Protein AF-A0A7S1EQS0-F1 (afdb_monomer_lite)

Foldseek 3Di:
DDDDDDDDDDDDDDDDDDDDDDDDDDDDPDDDDPDPPFDWDDDPNDIDGPVVVVVVVVLLVLLVVQCVVDPHSLPFFDDPPLADDDDWPDDDGSLLVRLLSSLCNVPNQLPVVSSLPDPSSVCVQQEDDDDVRPRHDPGRHYSVSSNVSNVRVSVSSVVCVVDDDDDDDDDDDDDDDDDDDDDDDDDDDDDFDALVNLCVQLVPLLVQLLVLQVPPDPDDPVVSVVSNLVSLQVSLVVCVVRGPDPPDRQQNNLQVSCVSSVHPDGSVVSNVSNVVSD

pLDDT: mean 77.39, std 22.92, range [25.61, 98.5]

Secondary structure (DSSP, 8-state):
---------------------------------------EEEETTEEEEHHHHHHHHHHHHHHHHHHHTSSSGGG--PPTTTSPPP--SS---HHHHHHHHHHHHHH-TT-HHHHHH-TTTT-TTT-B--TT--SSPTTPPBHHHHHHHHHHHHHHHHHHHHSS--------------------------PPP-HHHHHHHSHHHHHHHHHHHTT-----HHHHHHHHHHHHHHHHHHHHHH--STTHHHHHHHHHHHHHHT-SS-HHHHHHHHHTT-

InterPro domains:
  IPR056302 ATP-dependent helicase CHD1-2/hrp3, HTH domain [PF23588] (75-156)

Sequence (278 aa):
EAVEKNAGDASSGEHEAAEEAEQGGEEKKVAASPKRSQVVFEFAGEKLNAEDFVRRSEELKALAAKVSEFPNEKNFRLPQGLFRSAQYSIRWTTTLDSMLLLGVYRHGMGNFEKIKEDPDLGLQQKIYLGPQDETAVAGAPDTLKMNRRVQSLLKELVKLESEPPKKTSKASKKKAPAGKQQTLKRSLKEEPFTFKDLVSIEKRSLVELKKLSSGTLDVERQVLIQRTKDCLRSLGMAIKNNVKDKNQAHTKIWNQIAKTCKTHRSGEQLQKLFRKLE

Organism: NCBI:txid708627

Radius of gyration: 32.23 Å; chains: 1; bounding box: 43×104×96 Å

Structure (mmCIF, N/CA/C/O backbone):
data_AF-A0A7S1EQS0-F1
#
_entry.id   AF-A0A7S1EQS0-F1
#
loop_
_atom_site.group_PDB
_atom_site.id
_atom_site.type_symbol
_atom_site.label_atom_id
_atom_site.label_alt_id
_atom_site.label_comp_id
_atom_site.label_asym_id
_atom_site.label_entity_id
_atom_site.label_seq_id
_atom_site.pdbx_PDB_ins_code
_atom_site.Cartn_x
_atom_site.Cartn_y
_atom_site.Cartn_z
_atom_site.occupancy
_atom_site.B_iso_or_equiv
_atom_site.auth_seq_id
_atom_site.auth_comp_id
_atom_site.auth_asym_id
_atom_site.auth_atom_id
_atom_site.pdbx_PDB_model_num
ATOM 1 N N . GLU A 1 1 ? 21.020 -60.571 -64.084 1.00 38.31 1 GLU A N 1
ATOM 2 C CA . GLU A 1 1 ? 21.810 -61.769 -63.744 1.00 38.31 1 GLU A CA 1
ATOM 3 C C . GLU A 1 1 ? 22.138 -61.686 -62.252 1.00 38.31 1 GLU A C 1
ATOM 5 O O . GLU A 1 1 ? 22.638 -60.642 -61.867 1.00 38.31 1 GLU A O 1
ATOM 10 N N . ALA A 1 2 ? 21.726 -62.702 -61.469 1.00 38.53 2 ALA A N 1
ATOM 11 C CA . ALA A 1 2 ? 22.030 -63.026 -60.049 1.00 38.53 2 ALA A CA 1
ATOM 12 C C . ALA A 1 2 ? 21.829 -61.923 -58.963 1.00 38.53 2 ALA A C 1
ATOM 14 O O . ALA A 1 2 ? 22.437 -60.866 -59.038 1.00 38.53 2 ALA A O 1
ATOM 15 N N . VAL A 1 3 ? 20.912 -62.006 -57.973 1.00 32.31 3 VAL A N 1
ATOM 16 C CA . VAL A 1 3 ? 20.699 -63.006 -56.879 1.00 32.31 3 VAL A CA 1
ATOM 17 C C . VAL A 1 3 ? 21.957 -63.132 -56.001 1.00 32.31 3 VAL A C 1
ATOM 19 O O . VAL A 1 3 ? 23.002 -63.457 -56.536 1.00 32.31 3 VAL A O 1
ATOM 22 N N . GLU A 1 4 ? 21.959 -62.707 -54.726 1.00 38.81 4 GLU A N 1
ATOM 23 C CA . GLU A 1 4 ? 21.686 -63.509 -53.500 1.00 38.81 4 GLU A CA 1
ATOM 24 C C . GLU A 1 4 ? 21.660 -62.536 -52.283 1.00 38.81 4 GLU A C 1
ATOM 26 O O . GLU A 1 4 ? 22.525 -61.672 -52.198 1.00 38.81 4 GLU A O 1
ATOM 31 N N . LYS A 1 5 ? 20.619 -62.397 -51.440 1.00 37.44 5 LYS A N 1
ATOM 32 C CA . LYS A 1 5 ? 20.033 -63.269 -50.386 1.00 37.44 5 LYS A CA 1
ATOM 33 C C . LYS A 1 5 ? 20.941 -63.596 -49.180 1.00 37.44 5 LYS A C 1
ATOM 35 O O . LYS A 1 5 ? 21.856 -64.393 -49.307 1.00 37.44 5 LYS A O 1
ATOM 40 N N . ASN A 1 6 ? 20.575 -63.072 -48.000 1.00 32.41 6 ASN A N 1
ATOM 41 C CA . ASN A 1 6 ? 20.328 -63.804 -46.731 1.00 32.41 6 ASN A CA 1
ATOM 42 C C . ASN A 1 6 ? 19.830 -62.791 -45.667 1.00 32.41 6 ASN A C 1
ATOM 44 O O . ASN A 1 6 ? 20.484 -61.773 -45.473 1.00 32.41 6 ASN A O 1
ATOM 48 N N . ALA A 1 7 ? 18.589 -62.839 -45.148 1.00 33.34 7 ALA A N 1
ATOM 49 C CA . ALA A 1 7 ? 17.967 -63.806 -44.211 1.00 33.34 7 ALA A CA 1
ATOM 50 C C . ALA A 1 7 ? 18.659 -63.775 -42.831 1.00 33.34 7 ALA A C 1
ATOM 52 O O . ALA A 1 7 ? 19.836 -64.102 -42.752 1.00 33.34 7 ALA A O 1
ATOM 53 N N . GLY A 1 8 ? 18.055 -63.209 -41.778 1.00 30.47 8 GLY A N 1
ATOM 54 C CA . GLY A 1 8 ? 17.034 -63.784 -40.865 1.00 30.47 8 GLY A CA 1
ATOM 55 C C . GLY A 1 8 ? 17.606 -63.650 -39.428 1.00 30.47 8 GLY A C 1
ATOM 56 O O . GLY A 1 8 ? 18.815 -63.499 -39.307 1.00 30.47 8 GLY A O 1
ATOM 57 N N . ASP A 1 9 ? 16.915 -63.655 -38.289 1.00 30.73 9 ASP A N 1
ATOM 58 C CA . ASP A 1 9 ? 15.541 -63.974 -37.892 1.00 30.73 9 ASP A CA 1
ATOM 59 C C . ASP A 1 9 ? 15.394 -63.721 -36.353 1.00 30.73 9 ASP A C 1
ATOM 61 O O . ASP A 1 9 ? 16.417 -63.643 -35.674 1.00 30.73 9 ASP A O 1
ATOM 65 N N . ALA A 1 10 ? 14.141 -63.610 -35.862 1.00 32.12 10 ALA A N 1
ATOM 66 C CA . ALA A 1 10 ? 13.563 -63.849 -34.505 1.00 32.12 10 ALA A CA 1
ATOM 67 C C . ALA A 1 10 ? 14.258 -63.306 -33.223 1.00 32.12 10 ALA A C 1
ATOM 69 O O . ALA A 1 10 ? 15.449 -63.472 -33.013 1.00 32.12 10 ALA A O 1
ATOM 70 N N . SER A 1 11 ? 13.634 -62.589 -32.272 1.00 31.56 11 SER A N 1
ATOM 71 C CA . SER A 1 11 ? 12.376 -62.707 -31.492 1.00 31.56 11 SER A CA 1
ATOM 72 C C . SER A 1 11 ? 12.262 -63.876 -30.490 1.00 31.56 11 SER A C 1
ATOM 74 O O . SER A 1 11 ? 12.081 -65.018 -30.884 1.00 31.56 11 SER A O 1
ATOM 76 N N . SER A 1 12 ? 12.147 -63.481 -29.210 1.00 31.48 12 SER A N 1
ATOM 77 C CA . SER A 1 12 ? 11.361 -64.073 -28.100 1.00 31.48 12 SER A CA 1
ATOM 78 C C . SER A 1 12 ? 11.861 -65.286 -27.291 1.00 31.48 12 SER A C 1
ATOM 80 O O . SER A 1 12 ? 12.125 -66.351 -27.831 1.00 31.48 12 SER A O 1
ATOM 82 N N . GLY A 1 13 ? 11.767 -65.114 -25.958 1.00 30.55 13 GLY A N 1
ATOM 83 C CA . GLY A 1 13 ? 11.539 -66.146 -24.925 1.00 30.55 13 GLY A CA 1
ATOM 84 C C . GLY A 1 13 ? 12.762 -66.522 -24.069 1.00 30.55 13 GLY A C 1
ATOM 85 O O . GLY A 1 13 ? 13.866 -66.488 -24.586 1.00 30.55 13 GLY A O 1
ATOM 86 N N . GLU A 1 14 ? 12.728 -66.891 -22.781 1.00 33.75 14 GLU A N 1
ATOM 87 C CA . GLU A 1 14 ? 11.728 -67.065 -21.710 1.00 33.75 14 GLU A CA 1
ATOM 88 C C . GLU A 1 14 ? 12.512 -67.301 -20.372 1.00 33.75 14 GLU A C 1
ATOM 90 O O . GLU A 1 14 ? 13.588 -67.883 -20.404 1.00 33.75 14 GLU A O 1
ATOM 95 N N . HIS A 1 15 ? 11.964 -66.830 -19.237 1.00 31.44 15 HIS A N 1
ATOM 96 C CA . HIS A 1 15 ? 11.865 -67.431 -17.875 1.00 31.44 15 HIS A CA 1
ATOM 97 C C . HIS A 1 15 ? 13.041 -67.974 -16.988 1.00 31.44 15 HIS A C 1
ATOM 99 O O . HIS A 1 15 ? 13.862 -68.776 -17.407 1.00 31.44 15 HIS A O 1
ATOM 105 N N . GLU A 1 16 ? 12.912 -67.620 -15.682 1.00 31.97 16 GLU A N 1
ATOM 106 C CA . GLU A 1 16 ? 13.266 -68.305 -14.393 1.00 31.97 16 GLU A CA 1
ATOM 107 C C . GLU A 1 16 ? 14.721 -68.303 -13.837 1.00 31.97 16 GLU A C 1
ATOM 109 O O . GLU A 1 16 ? 15.655 -68.711 -14.508 1.00 31.97 16 GLU A O 1
ATOM 114 N N . ALA A 1 17 ? 14.971 -67.643 -12.679 1.00 31.17 17 ALA A N 1
ATOM 115 C CA . ALA A 1 17 ? 15.084 -68.153 -11.273 1.00 31.17 17 ALA A CA 1
ATOM 116 C C . ALA A 1 17 ? 16.489 -68.754 -10.969 1.00 31.17 17 ALA A C 1
ATOM 118 O O . ALA A 1 17 ? 17.034 -69.425 -11.825 1.00 31.17 17 ALA A O 1
ATOM 119 N N . ALA A 1 18 ? 17.216 -68.591 -9.852 1.00 33.56 18 ALA A N 1
ATOM 120 C CA . ALA A 1 18 ? 17.027 -68.136 -8.470 1.00 33.56 18 ALA A CA 1
ATOM 121 C C . ALA A 1 18 ? 18.414 -67.666 -7.914 1.00 33.56 18 ALA A C 1
ATOM 123 O O . ALA A 1 18 ? 19.444 -68.010 -8.483 1.00 33.56 18 ALA A O 1
ATOM 124 N N . GLU A 1 19 ? 18.465 -66.702 -6.987 1.00 31.08 19 GLU A N 1
ATOM 125 C CA . GLU A 1 19 ? 18.888 -66.871 -5.573 1.00 31.08 19 GLU A CA 1
ATOM 126 C C . GLU A 1 19 ? 20.406 -67.025 -5.325 1.00 31.08 19 GLU A C 1
ATOM 128 O O . GLU A 1 19 ? 20.973 -68.079 -5.563 1.00 31.08 19 GLU A O 1
ATOM 133 N N . GLU A 1 20 ? 21.032 -65.973 -4.773 1.00 36.06 20 GLU A N 1
ATOM 134 C CA . GLU A 1 20 ? 21.963 -66.069 -3.633 1.00 36.06 20 GLU A CA 1
ATOM 135 C C . GLU A 1 20 ? 22.143 -64.682 -2.966 1.00 36.06 20 GLU A C 1
ATOM 137 O O . GLU A 1 20 ? 22.517 -63.690 -3.597 1.00 36.06 20 GLU A O 1
ATOM 142 N N . ALA A 1 21 ? 21.789 -64.623 -1.677 1.00 36.19 21 ALA A N 1
ATOM 143 C CA . ALA A 1 21 ? 22.120 -63.583 -0.696 1.00 36.19 21 ALA A CA 1
ATOM 144 C C . ALA A 1 21 ? 23.591 -63.778 -0.236 1.00 36.19 21 ALA A C 1
ATOM 146 O O . ALA A 1 21 ? 24.192 -64.791 -0.558 1.00 36.19 21 ALA A O 1
ATOM 147 N N . GLU A 1 22 ? 24.308 -62.949 0.519 1.00 36.94 22 GLU A N 1
ATOM 148 C CA . GLU A 1 22 ? 24.058 -61.832 1.425 1.00 36.94 22 GLU A CA 1
ATOM 149 C C . GLU A 1 22 ? 25.448 -61.233 1.772 1.00 36.94 22 GLU A C 1
ATOM 151 O O . GLU A 1 22 ? 26.464 -61.904 1.597 1.00 36.94 22 GLU A O 1
ATOM 156 N N . GLN A 1 23 ? 25.453 -60.029 2.359 1.00 33.62 23 GLN A N 1
ATOM 157 C CA . GLN A 1 23 ? 26.456 -59.371 3.227 1.00 33.62 23 GLN A CA 1
ATOM 158 C C . GLN A 1 23 ? 26.857 -58.011 2.645 1.00 33.62 23 GLN A C 1
ATOM 160 O O . GLN A 1 23 ? 27.402 -57.908 1.557 1.00 33.62 23 GLN A O 1
ATOM 165 N N . GLY A 1 24 ? 26.615 -56.877 3.291 1.00 29.36 24 GLY A N 1
ATOM 166 C CA . GLY A 1 24 ? 26.329 -56.625 4.697 1.00 29.36 24 GLY A CA 1
ATOM 167 C C . GLY A 1 24 ? 27.054 -55.324 5.027 1.00 29.36 24 GLY A C 1
ATOM 168 O O . GLY A 1 24 ? 28.277 -55.294 5.095 1.00 29.36 24 GLY A O 1
ATOM 169 N N . GLY A 1 25 ? 26.309 -54.230 5.146 1.00 31.48 25 GLY A N 1
ATOM 170 C CA . GLY A 1 25 ? 26.857 -52.905 5.414 1.00 31.48 25 GLY A CA 1
ATOM 171 C C . GLY A 1 25 ? 25.762 -51.994 5.939 1.00 31.48 25 GLY A C 1
ATOM 172 O O . GLY A 1 25 ? 25.104 -51.293 5.174 1.00 31.48 25 GLY A O 1
ATOM 173 N N . GLU A 1 26 ? 25.529 -52.062 7.249 1.00 43.56 26 GLU A N 1
ATOM 174 C CA . GLU A 1 26 ? 24.652 -51.155 7.981 1.00 43.56 26 GLU A CA 1
ATOM 175 C C . GLU A 1 26 ? 25.133 -49.705 7.839 1.00 43.56 26 GLU A C 1
ATOM 177 O O . GLU A 1 26 ? 26.058 -49.268 8.521 1.00 43.56 26 GLU A O 1
ATOM 182 N N . GLU A 1 27 ? 24.430 -48.914 7.030 1.00 40.41 27 GLU A N 1
ATOM 183 C CA . GLU A 1 27 ? 24.399 -47.467 7.206 1.00 40.41 27 GLU A CA 1
ATOM 184 C C . GLU A 1 27 ? 22.983 -47.011 7.544 1.00 40.41 27 GLU A C 1
ATOM 186 O O . GLU A 1 27 ? 22.025 -47.089 6.773 1.00 40.41 27 GLU A O 1
ATOM 191 N N . LYS A 1 28 ? 22.882 -46.510 8.769 1.00 47.38 28 LYS A N 1
ATOM 192 C CA . LYS A 1 28 ? 21.714 -45.965 9.450 1.00 47.38 28 LYS A CA 1
ATOM 193 C C . LYS A 1 28 ? 21.135 -44.766 8.677 1.00 47.38 28 LYS A C 1
ATOM 195 O O . LYS A 1 28 ? 21.388 -43.613 9.023 1.00 47.38 28 LYS A O 1
ATOM 200 N N . LYS A 1 29 ? 20.332 -45.001 7.632 1.00 42.97 29 LYS A N 1
ATOM 201 C CA . LYS A 1 29 ? 19.577 -43.935 6.951 1.00 42.97 29 LYS A CA 1
ATOM 202 C C . LYS A 1 29 ? 18.327 -43.574 7.748 1.00 42.97 29 LYS A C 1
ATOM 204 O O . LYS A 1 29 ? 17.294 -44.230 7.694 1.00 42.97 29 LYS A O 1
ATOM 209 N N . VAL A 1 30 ? 18.482 -42.487 8.498 1.00 47.34 30 VAL A N 1
ATOM 210 C CA . VAL A 1 30 ? 17.445 -41.637 9.089 1.00 47.34 30 VAL A CA 1
ATOM 211 C C . VAL A 1 30 ? 16.169 -41.659 8.241 1.00 47.34 30 VAL A C 1
ATOM 213 O O . VAL A 1 30 ? 16.205 -41.292 7.067 1.00 47.34 30 VAL A O 1
ATOM 216 N N . ALA A 1 31 ? 15.054 -42.073 8.849 1.00 49.44 31 ALA A N 1
ATOM 217 C CA . ALA A 1 31 ? 13.732 -42.067 8.241 1.00 49.44 31 ALA A CA 1
ATOM 218 C C . ALA A 1 31 ? 13.441 -40.695 7.611 1.00 49.44 31 ALA A C 1
ATOM 220 O O . ALA A 1 31 ? 13.189 -39.705 8.304 1.00 49.44 31 ALA A O 1
ATOM 221 N N . ALA A 1 32 ? 13.505 -40.632 6.281 1.00 59.41 32 ALA A N 1
ATOM 222 C CA . ALA A 1 32 ? 13.023 -39.491 5.531 1.00 59.41 32 ALA A CA 1
ATOM 223 C C . ALA A 1 32 ? 11.510 -39.439 5.741 1.00 59.41 32 ALA A C 1
ATOM 225 O O . ALA A 1 32 ? 10.776 -40.321 5.299 1.00 59.41 32 ALA A O 1
ATOM 226 N N . SER A 1 33 ? 11.052 -38.416 6.458 1.00 59.03 33 SER A N 1
ATOM 227 C CA . SER A 1 33 ? 9.632 -38.083 6.525 1.00 59.03 33 SER A CA 1
ATOM 228 C C . SER A 1 33 ? 9.046 -38.079 5.103 1.00 59.03 33 SER A C 1
ATOM 230 O O . SER A 1 33 ? 9.700 -37.568 4.185 1.00 59.03 33 SER A O 1
ATOM 232 N N . PRO A 1 34 ? 7.852 -38.664 4.880 1.00 56.97 34 PRO A N 1
ATOM 233 C CA . PRO A 1 34 ? 7.273 -38.733 3.548 1.00 56.97 34 PRO A CA 1
ATOM 234 C C . PRO A 1 34 ? 7.114 -37.307 3.020 1.00 56.97 34 PRO A C 1
ATOM 236 O O . PRO A 1 34 ? 6.379 -36.494 3.588 1.00 56.97 34 PRO A O 1
ATOM 239 N N . LYS A 1 35 ? 7.856 -36.983 1.955 1.00 62.44 35 LYS A N 1
ATOM 240 C CA . LYS A 1 35 ? 7.730 -35.711 1.244 1.00 62.44 35 LYS A CA 1
ATOM 241 C C . LYS A 1 35 ? 6.290 -35.635 0.753 1.00 62.44 35 LYS A C 1
ATOM 243 O O . LYS A 1 35 ? 5.929 -36.354 -0.172 1.00 62.44 35 LYS A O 1
ATOM 248 N N . ARG A 1 36 ? 5.467 -34.794 1.389 1.00 72.69 36 ARG A N 1
ATOM 249 C CA . ARG A 1 36 ? 4.127 -34.471 0.890 1.00 72.69 36 ARG A CA 1
ATOM 250 C C . ARG A 1 36 ? 4.285 -33.999 -0.555 1.00 72.69 36 ARG A C 1
ATOM 252 O O . ARG A 1 36 ? 4.870 -32.943 -0.791 1.00 72.69 36 ARG A O 1
ATOM 259 N N . SER A 1 37 ? 3.840 -34.814 -1.507 1.00 79.62 37 SER A N 1
ATOM 260 C CA . SER A 1 37 ? 3.812 -34.446 -2.918 1.00 79.62 37 SER A CA 1
ATOM 261 C C . SER A 1 37 ? 2.914 -33.225 -3.063 1.00 79.62 37 SER A C 1
ATOM 263 O O . SER A 1 37 ? 1.773 -33.243 -2.598 1.00 79.62 37 SER A O 1
ATOM 265 N N . GLN A 1 38 ? 3.432 -32.152 -3.661 1.00 85.94 38 GLN A N 1
ATOM 266 C CA . GLN A 1 38 ? 2.614 -30.980 -3.947 1.00 85.94 38 GLN A CA 1
ATOM 267 C C . GLN A 1 38 ? 1.481 -31.382 -4.890 1.00 85.94 38 GLN A C 1
ATOM 269 O O . GLN A 1 38 ? 1.717 -32.054 -5.894 1.00 85.94 38 GLN A O 1
ATOM 274 N N . VAL A 1 39 ? 0.259 -30.967 -4.563 1.00 93.50 39 VAL A N 1
ATOM 275 C CA . VAL A 1 39 ? -0.889 -31.145 -5.452 1.00 93.50 39 VAL A CA 1
ATOM 276 C C . VAL A 1 39 ? -0.785 -30.080 -6.537 1.00 93.50 39 VAL A C 1
ATOM 278 O O . VAL A 1 39 ? -0.856 -28.887 -6.244 1.00 93.50 39 VAL A O 1
ATOM 281 N N . VAL A 1 40 ? -0.568 -30.511 -7.776 1.00 94.62 40 VAL A N 1
ATOM 282 C CA . VAL A 1 40 ? -0.448 -29.637 -8.948 1.00 94.62 40 VAL A CA 1
ATOM 283 C C . VAL A 1 40 ? -1.585 -29.963 -9.907 1.00 94.62 40 VAL A C 1
ATOM 285 O O . VAL A 1 40 ? -1.882 -31.135 -10.129 1.00 94.62 40 VAL A O 1
ATOM 288 N N . PHE A 1 41 ? -2.217 -28.937 -10.464 1.00 94.31 41 PHE A N 1
ATOM 289 C CA . PHE A 1 41 ? -3.261 -29.059 -11.479 1.00 94.31 41 PHE A CA 1
ATOM 290 C C . PHE A 1 41 ? -2.943 -28.144 -12.661 1.00 94.31 41 PHE A C 1
ATOM 292 O O . PHE A 1 41 ? -2.168 -27.200 -12.522 1.00 94.31 41 PHE A O 1
ATOM 299 N N . GLU A 1 42 ? -3.508 -28.432 -13.828 1.00 95.81 42 GLU A N 1
ATOM 300 C CA . GLU A 1 42 ? -3.335 -27.603 -15.018 1.00 95.81 42 GLU A CA 1
ATOM 301 C C . GLU A 1 42 ? -4.567 -26.724 -15.228 1.00 95.81 42 GLU A C 1
ATOM 303 O O . GLU A 1 42 ? -5.701 -27.200 -15.172 1.00 95.81 42 GLU A O 1
ATOM 308 N N . PHE A 1 43 ? -4.347 -25.433 -15.452 1.00 91.25 43 PHE A N 1
ATOM 309 C CA . PHE A 1 43 ? -5.396 -24.474 -15.772 1.00 91.25 43 PHE A CA 1
ATOM 310 C C . PHE A 1 43 ? -4.867 -23.477 -16.798 1.00 91.25 43 PHE A C 1
ATOM 312 O O . PHE A 1 43 ? -3.784 -22.929 -16.623 1.00 91.25 43 PHE A O 1
ATOM 319 N N . ALA A 1 44 ? -5.626 -23.254 -17.874 1.00 91.44 44 ALA A N 1
ATOM 320 C CA . ALA A 1 44 ? -5.228 -22.384 -18.986 1.00 91.44 44 ALA A CA 1
ATOM 321 C C . ALA A 1 44 ? -3.842 -22.717 -19.591 1.00 91.44 44 ALA A C 1
ATOM 323 O O . ALA A 1 44 ? -3.132 -21.828 -20.049 1.00 91.44 44 ALA A O 1
ATOM 324 N N . GLY A 1 45 ? -3.452 -23.999 -19.588 1.00 92.25 45 GLY A N 1
ATOM 325 C CA . GLY A 1 45 ? -2.146 -24.456 -20.081 1.00 92.25 45 GLY A CA 1
ATOM 326 C C . GLY A 1 45 ? -0.983 -24.242 -19.104 1.00 92.25 45 GLY A C 1
ATOM 327 O O . GLY A 1 45 ? 0.158 -24.559 -19.433 1.00 92.25 45 GLY A O 1
ATOM 328 N N . GLU A 1 46 ? -1.246 -23.733 -17.896 1.00 91.50 46 GLU A N 1
ATOM 329 C CA . GLU A 1 46 ? -0.241 -23.555 -16.851 1.00 91.50 46 GLU A CA 1
ATOM 330 C C . GLU A 1 46 ? -0.415 -24.573 -15.722 1.00 91.50 46 GLU A C 1
ATOM 332 O O . GLU A 1 46 ? -1.517 -24.815 -15.226 1.00 91.50 46 GLU A O 1
ATOM 337 N N . LYS A 1 47 ? 0.702 -25.151 -15.269 1.00 93.44 47 LYS A N 1
ATOM 338 C CA . LYS A 1 47 ? 0.736 -26.029 -14.094 1.00 93.44 47 LYS A CA 1
ATOM 339 C C . LYS A 1 47 ? 0.804 -25.192 -12.822 1.00 93.44 47 LYS A C 1
ATOM 341 O O . LYS A 1 47 ? 1.802 -24.522 -12.562 1.00 93.44 47 LYS A O 1
ATOM 346 N N . LEU A 1 48 ? -0.238 -25.277 -12.004 1.00 93.19 48 LEU A N 1
ATOM 347 C CA . LEU A 1 48 ? -0.411 -24.510 -10.779 1.00 93.19 48 LEU A CA 1
ATOM 348 C C . LEU A 1 48 ? -0.361 -25.415 -9.552 1.00 93.19 48 LEU A C 1
ATOM 350 O O . LEU A 1 48 ? -0.971 -26.481 -9.510 1.00 93.19 48 LEU A O 1
ATOM 354 N N . ASN A 1 49 ? 0.325 -24.957 -8.509 1.00 94.69 49 ASN A N 1
ATOM 355 C CA . ASN A 1 49 ? 0.243 -25.576 -7.192 1.00 94.69 49 ASN A CA 1
ATOM 356 C C . ASN A 1 49 ? -1.114 -25.225 -6.544 1.00 94.69 49 ASN A C 1
ATOM 358 O O . ASN A 1 49 ? -1.452 -24.048 -6.398 1.00 94.69 49 ASN A O 1
ATOM 362 N N . ALA A 1 50 ? -1.882 -26.241 -6.146 1.00 94.12 50 ALA A N 1
ATOM 363 C CA . ALA A 1 50 ? -3.221 -26.088 -5.576 1.00 94.12 50 ALA A CA 1
ATOM 364 C C . ALA A 1 50 ? -3.230 -25.323 -4.247 1.00 94.12 50 ALA A C 1
ATOM 366 O O . ALA A 1 50 ? -4.076 -24.454 -4.043 1.00 94.12 50 ALA A O 1
ATOM 367 N N . GLU A 1 51 ? -2.271 -25.596 -3.363 1.00 93.50 51 GLU A N 1
ATOM 368 C CA . GLU A 1 51 ? -2.153 -24.904 -2.076 1.00 93.50 51 GLU A CA 1
ATOM 369 C C . GLU A 1 51 ? -1.850 -23.415 -2.283 1.00 93.50 51 GLU A C 1
ATOM 371 O O . GLU A 1 51 ? -2.464 -22.547 -1.659 1.00 93.50 51 GLU A O 1
ATOM 376 N N . ASP A 1 52 ? -0.935 -23.106 -3.201 1.00 92.06 52 ASP A N 1
ATOM 377 C CA . ASP A 1 52 ? -0.585 -21.727 -3.531 1.00 92.06 52 ASP A CA 1
ATOM 378 C C . ASP A 1 52 ? -1.745 -20.979 -4.191 1.00 92.06 52 ASP A C 1
ATOM 380 O O . ASP A 1 52 ? -1.927 -19.789 -3.922 1.00 92.06 52 ASP A O 1
ATOM 384 N N . PHE A 1 53 ? -2.526 -21.658 -5.034 1.00 93.69 53 PHE A N 1
ATOM 385 C CA . PHE A 1 53 ? -3.695 -21.081 -5.691 1.00 93.69 53 PHE A CA 1
ATOM 386 C C . PHE A 1 53 ? -4.787 -20.709 -4.681 1.00 93.69 53 PHE A C 1
ATOM 388 O O . PHE A 1 53 ? -5.244 -19.564 -4.665 1.00 93.69 53 PHE A O 1
ATOM 395 N N . VAL A 1 54 ? -5.158 -21.639 -3.792 1.00 94.44 54 VAL A N 1
ATOM 396 C CA . VAL A 1 54 ? -6.172 -21.395 -2.751 1.00 94.44 54 VAL A CA 1
ATOM 397 C C . VAL A 1 54 ? -5.721 -20.276 -1.817 1.00 94.44 54 VAL A C 1
ATOM 399 O O . VAL A 1 54 ? -6.450 -19.301 -1.632 1.00 94.44 54 VAL A O 1
ATOM 402 N N . ARG A 1 55 ? -4.484 -20.348 -1.311 1.00 94.75 55 ARG A N 1
ATOM 403 C CA . ARG A 1 55 ? -3.924 -19.317 -0.426 1.00 94.75 55 ARG A CA 1
ATOM 404 C C . ARG A 1 55 ? -3.928 -17.937 -1.082 1.00 94.75 55 ARG A C 1
ATOM 406 O O . ARG A 1 55 ? -4.275 -16.948 -0.443 1.00 94.75 55 ARG A O 1
ATOM 413 N N . ARG A 1 56 ? -3.570 -17.855 -2.366 1.00 95.25 56 ARG A N 1
ATOM 414 C CA . ARG A 1 56 ? -3.588 -16.590 -3.111 1.00 95.25 56 ARG A CA 1
ATOM 415 C C . ARG A 1 56 ? -5.002 -16.051 -3.308 1.00 95.25 56 ARG A C 1
ATOM 417 O O . ARG A 1 56 ? -5.194 -14.841 -3.234 1.00 95.25 56 ARG A O 1
ATOM 424 N N . SER A 1 57 ? -5.983 -16.924 -3.536 1.00 95.00 57 SER A N 1
ATOM 425 C CA . SER A 1 57 ? -7.393 -16.527 -3.615 1.00 95.00 57 SER A CA 1
ATOM 426 C C . SER A 1 57 ? -7.858 -15.862 -2.317 1.00 95.00 57 SER A C 1
ATOM 428 O O . SER A 1 57 ? -8.479 -14.802 -2.358 1.00 95.00 57 SER A O 1
ATOM 430 N N . GLU A 1 58 ? -7.512 -16.436 -1.164 1.00 95.62 58 GLU A N 1
ATOM 431 C CA . GLU A 1 58 ? -7.828 -15.867 0.154 1.00 95.62 58 GLU A CA 1
ATOM 432 C C . GLU A 1 58 ? -7.119 -14.527 0.390 1.00 95.62 58 GLU A C 1
ATOM 434 O O . GLU A 1 58 ? -7.756 -13.548 0.779 1.00 95.62 58 GLU A O 1
ATOM 439 N N . GLU A 1 59 ? -5.822 -14.453 0.085 1.00 96.56 59 GLU A N 1
ATOM 440 C CA . GLU A 1 59 ? -5.017 -13.230 0.184 1.00 96.56 59 GLU A CA 1
ATOM 441 C C . GLU A 1 59 ? -5.601 -12.069 -0.642 1.00 96.56 59 GLU A C 1
ATOM 443 O O . GLU A 1 59 ? -5.677 -10.934 -0.166 1.00 96.56 59 GLU A O 1
ATOM 448 N N . LEU A 1 60 ? -6.041 -12.341 -1.874 1.00 97.12 60 LEU A N 1
ATOM 449 C CA . LEU A 1 60 ? -6.642 -11.331 -2.749 1.00 97.12 60 LEU A CA 1
ATOM 450 C C . LEU A 1 60 ? -8.054 -10.930 -2.298 1.00 97.12 60 LEU A C 1
ATOM 452 O O . LEU A 1 60 ? -8.409 -9.756 -2.405 1.00 97.12 60 LEU A O 1
ATOM 456 N N . LYS A 1 61 ? -8.844 -11.860 -1.743 1.00 96.31 61 LYS A N 1
ATOM 457 C CA . LYS A 1 61 ? -10.147 -11.540 -1.131 1.00 96.31 61 LYS A CA 1
ATOM 458 C C . LYS A 1 61 ? -9.992 -10.612 0.073 1.00 96.31 61 LYS A C 1
ATOM 460 O O . LYS A 1 61 ? -10.738 -9.642 0.176 1.00 96.31 61 LYS A O 1
ATOM 465 N N . ALA A 1 62 ? -9.010 -10.868 0.937 1.00 95.44 62 ALA A N 1
ATOM 466 C CA . ALA A 1 62 ? -8.696 -9.996 2.071 1.00 95.44 62 ALA A CA 1
ATOM 467 C C . ALA A 1 62 ? -8.296 -8.587 1.606 1.00 95.44 62 ALA A C 1
ATOM 469 O O . ALA A 1 62 ? -8.782 -7.585 2.130 1.00 95.44 62 ALA A O 1
ATOM 470 N N . LEU A 1 63 ? -7.470 -8.487 0.557 1.00 96.88 63 LEU A N 1
ATOM 471 C CA . LEU A 1 63 ? -7.145 -7.194 -0.046 1.00 96.88 63 LEU A CA 1
ATOM 472 C C . LEU A 1 63 ? -8.400 -6.458 -0.538 1.00 96.88 63 LEU A C 1
ATOM 474 O O . LEU A 1 63 ? -8.565 -5.281 -0.225 1.00 96.88 63 LEU A O 1
ATOM 478 N N . ALA A 1 64 ? -9.282 -7.136 -1.275 1.00 96.81 64 ALA A N 1
ATOM 479 C CA . ALA A 1 64 ? -10.520 -6.536 -1.770 1.00 96.81 64 ALA A CA 1
ATOM 480 C C . ALA A 1 64 ? -11.415 -6.036 -0.624 1.00 96.81 64 ALA A C 1
ATOM 482 O O . ALA A 1 64 ? -11.885 -4.898 -0.662 1.00 96.81 64 ALA A O 1
ATOM 483 N N . ALA A 1 65 ? -11.581 -6.843 0.428 1.00 95.44 65 ALA A N 1
ATOM 484 C CA . ALA A 1 65 ? -12.317 -6.448 1.625 1.00 95.44 65 ALA A CA 1
ATOM 485 C C . ALA A 1 65 ? -11.711 -5.186 2.260 1.00 95.44 65 ALA A C 1
ATOM 487 O O . ALA A 1 65 ? -12.425 -4.213 2.503 1.00 95.44 65 ALA A O 1
ATOM 488 N N . LYS A 1 66 ? -10.386 -5.136 2.429 1.00 93.88 66 LYS A N 1
ATOM 489 C CA . LYS A 1 66 ? -9.692 -3.970 2.996 1.00 93.88 66 LYS A CA 1
ATOM 490 C C . LYS A 1 66 ? -9.810 -2.710 2.156 1.00 93.88 66 LYS A C 1
ATOM 492 O O . LYS A 1 66 ? -9.949 -1.626 2.712 1.00 93.88 66 LYS A O 1
ATOM 497 N N . VAL A 1 67 ? -9.745 -2.824 0.833 1.00 95.38 67 VAL A N 1
ATOM 498 C CA . VAL A 1 67 ? -9.936 -1.673 -0.060 1.00 95.38 67 VAL A CA 1
ATOM 499 C C . VAL A 1 67 ? -11.373 -1.151 0.044 1.00 95.38 67 VAL A C 1
ATOM 501 O O . VAL A 1 67 ? -11.565 0.063 0.095 1.00 95.38 67 VAL A O 1
ATOM 504 N N . SER A 1 68 ? -12.360 -2.043 0.180 1.00 93.94 68 SER A N 1
ATOM 505 C CA . SER A 1 68 ? -13.780 -1.678 0.304 1.00 93.94 68 SER A CA 1
ATOM 506 C C . SER A 1 68 ? -14.154 -0.960 1.610 1.00 93.94 68 SER A C 1
ATOM 508 O O . SER A 1 68 ? -15.191 -0.306 1.669 1.00 93.94 68 SER A O 1
ATOM 510 N N . GLU A 1 69 ? -13.300 -1.009 2.641 1.00 92.50 69 GLU A N 1
ATOM 511 C CA . GLU A 1 69 ? -13.478 -0.216 3.872 1.00 92.50 69 GLU A CA 1
ATOM 512 C C . GLU A 1 69 ? -13.362 1.297 3.613 1.00 92.50 69 GLU A C 1
ATOM 514 O O . GLU A 1 69 ? -13.813 2.113 4.421 1.00 92.50 69 GLU A O 1
ATOM 519 N N . PHE A 1 70 ? -12.753 1.689 2.492 1.00 90.56 70 PHE A N 1
ATOM 520 C CA . PHE A 1 70 ? -12.591 3.081 2.106 1.00 90.56 70 PHE A CA 1
ATOM 521 C C . PHE A 1 70 ? -13.716 3.490 1.143 1.00 90.56 70 PHE A C 1
ATOM 523 O O . PHE A 1 70 ? -13.892 2.845 0.112 1.00 90.56 70 PHE A O 1
ATOM 530 N N . PRO A 1 71 ? -14.410 4.623 1.379 1.00 88.06 71 PRO A N 1
ATOM 531 C CA . PRO A 1 71 ? -15.429 5.131 0.450 1.00 88.06 71 PRO A CA 1
ATOM 532 C C . PRO A 1 71 ? -14.894 5.406 -0.961 1.00 88.06 71 PRO A C 1
ATOM 534 O O . PRO A 1 71 ? -15.639 5.412 -1.933 1.00 88.06 71 PRO A O 1
ATOM 537 N N . ASN A 1 72 ? -13.592 5.677 -1.059 1.00 91.25 72 ASN A N 1
ATOM 538 C CA . ASN A 1 72 ? -12.873 5.805 -2.311 1.00 91.25 72 ASN A CA 1
ATOM 539 C C . ASN A 1 72 ? -11.578 5.001 -2.199 1.00 91.25 72 ASN A C 1
ATOM 541 O O . ASN A 1 72 ? -10.728 5.305 -1.360 1.00 91.25 72 ASN A O 1
ATOM 545 N N . GLU A 1 73 ? -11.412 4.013 -3.069 1.00 90.69 73 GLU A N 1
ATOM 546 C CA . GLU A 1 73 ? -10.235 3.145 -3.131 1.00 90.69 73 GLU A CA 1
ATOM 547 C C . GLU A 1 73 ? -8.912 3.918 -3.289 1.00 90.69 73 GLU A C 1
ATOM 549 O O . GLU A 1 73 ? -7.884 3.486 -2.771 1.00 90.69 73 GLU A O 1
ATOM 554 N N . LYS A 1 74 ? -8.919 5.120 -3.890 1.00 90.12 74 LYS A N 1
ATOM 555 C CA . LYS A 1 74 ? -7.727 5.989 -3.993 1.00 90.12 74 LYS A CA 1
ATOM 556 C C . LYS A 1 74 ? -7.199 6.428 -2.622 1.00 90.12 74 LYS A C 1
ATOM 558 O O . LYS A 1 74 ? -6.018 6.768 -2.480 1.00 90.12 74 LYS A O 1
ATOM 563 N N . ASN A 1 75 ? -8.048 6.390 -1.595 1.00 90.75 75 ASN A N 1
ATOM 564 C CA . ASN A 1 75 ? -7.692 6.695 -0.211 1.00 90.75 75 ASN A CA 1
ATOM 565 C C . ASN A 1 75 ? -7.123 5.488 0.543 1.00 90.75 75 ASN A C 1
ATOM 567 O O . ASN A 1 75 ? -6.682 5.661 1.678 1.00 90.75 75 ASN A O 1
ATOM 571 N N . PHE A 1 76 ? -7.082 4.297 -0.065 1.00 94.50 76 PHE A N 1
ATOM 572 C CA . PHE A 1 76 ? -6.532 3.093 0.552 1.00 94.50 76 PHE A CA 1
ATOM 573 C C . PHE A 1 76 ? -5.090 3.318 1.020 1.00 94.50 76 PHE A C 1
ATOM 575 O O . PHE A 1 76 ? -4.208 3.677 0.232 1.00 94.50 76 PHE A O 1
ATOM 582 N N . ARG A 1 77 ? -4.827 3.121 2.314 1.00 92.00 77 ARG A N 1
ATOM 583 C CA . ARG A 1 77 ? -3.486 3.251 2.900 1.00 92.00 77 ARG A CA 1
ATOM 584 C C . ARG A 1 77 ? -3.219 2.123 3.883 1.00 92.00 77 ARG A C 1
ATOM 586 O O . ARG A 1 77 ? -4.010 1.867 4.785 1.00 92.00 77 ARG A O 1
ATOM 593 N N . LEU A 1 78 ? -2.050 1.507 3.745 1.00 90.19 78 LEU A N 1
ATOM 594 C CA . LEU A 1 78 ? -1.530 0.568 4.727 1.00 90.19 78 LEU A CA 1
ATOM 595 C C . LEU A 1 78 ? -1.114 1.307 6.013 1.00 90.19 78 LEU A C 1
ATOM 597 O O . LEU A 1 78 ? -0.498 2.379 5.930 1.00 90.19 78 LEU A O 1
ATOM 601 N N . PRO A 1 79 ? -1.375 0.730 7.201 1.00 84.94 79 PRO A N 1
ATOM 602 C CA . PRO A 1 79 ? -0.871 1.258 8.463 1.00 84.94 79 PRO A CA 1
ATOM 603 C C . PRO A 1 79 ? 0.657 1.417 8.457 1.00 84.94 79 PRO A C 1
ATOM 605 O O . PRO A 1 79 ? 1.402 0.493 8.116 1.00 84.94 79 PRO A O 1
ATOM 608 N N . GLN A 1 80 ? 1.146 2.591 8.862 1.00 78.62 80 GLN A N 1
ATOM 609 C CA . GLN A 1 80 ? 2.585 2.845 8.944 1.00 78.62 80 GLN A CA 1
ATOM 610 C C . GLN A 1 80 ? 3.234 2.015 10.059 1.00 78.62 80 GLN A C 1
ATOM 612 O O . GLN A 1 80 ? 2.679 1.859 11.142 1.00 78.62 80 GLN A O 1
ATOM 617 N N . GLY A 1 81 ? 4.438 1.499 9.798 1.00 75.25 81 GLY A N 1
ATOM 618 C CA . GLY A 1 81 ? 5.241 0.774 10.790 1.00 75.25 81 GLY A CA 1
ATOM 619 C C . GLY A 1 81 ? 4.851 -0.691 11.023 1.00 75.25 81 GLY A C 1
ATOM 620 O O . GLY A 1 81 ? 5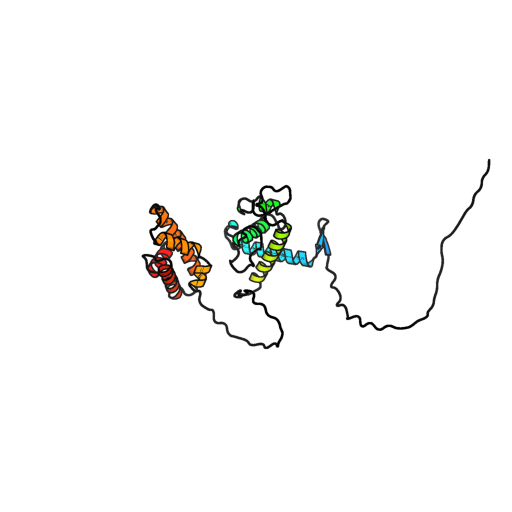.584 -1.386 11.722 1.00 75.25 81 GLY A O 1
ATOM 621 N N . LEU A 1 82 ? 3.759 -1.178 10.422 1.00 76.19 82 LEU A N 1
ATOM 622 C CA . LEU A 1 82 ? 3.377 -2.595 10.484 1.00 76.19 82 LEU A CA 1
ATOM 623 C C . LEU A 1 82 ? 4.146 -3.462 9.481 1.00 76.19 82 LEU A C 1
ATOM 625 O O . LEU A 1 82 ? 4.519 -4.591 9.794 1.00 76.19 82 LEU A O 1
ATOM 629 N N . PHE A 1 83 ? 4.406 -2.918 8.294 1.00 85.25 83 PHE A N 1
ATOM 630 C CA . PHE A 1 83 ? 5.062 -3.627 7.201 1.00 85.25 83 PHE A CA 1
ATOM 631 C C . PHE A 1 83 ? 6.558 -3.333 7.199 1.00 85.25 83 PHE A C 1
ATOM 633 O O . PHE A 1 83 ? 6.985 -2.194 7.419 1.00 85.25 83 PHE A O 1
ATOM 640 N N . ARG A 1 84 ? 7.381 -4.346 6.909 1.00 85.62 84 ARG A N 1
ATOM 641 C CA . ARG A 1 84 ? 8.832 -4.133 6.778 1.00 85.62 84 ARG A CA 1
ATOM 642 C C . ARG A 1 84 ? 9.119 -3.178 5.628 1.00 85.62 84 ARG A C 1
ATOM 644 O O . ARG A 1 84 ? 8.603 -3.382 4.531 1.00 85.62 84 ARG A O 1
ATOM 651 N N . SER A 1 85 ? 9.994 -2.199 5.835 1.00 82.50 85 SER A N 1
ATOM 652 C CA . SER A 1 85 ? 10.431 -1.296 4.767 1.00 82.50 85 SER A CA 1
ATOM 653 C C . SER A 1 85 ? 11.081 -2.061 3.615 1.00 82.50 85 SER A C 1
ATOM 655 O O . SER A 1 85 ? 11.905 -2.949 3.839 1.00 82.50 85 SER A O 1
ATOM 657 N N . ALA A 1 86 ? 10.739 -1.696 2.380 1.00 87.69 86 ALA A N 1
ATOM 658 C CA . ALA A 1 86 ? 11.446 -2.199 1.210 1.00 87.69 86 ALA A CA 1
ATOM 659 C C . ALA A 1 86 ? 12.902 -1.697 1.197 1.00 87.69 86 ALA A C 1
ATOM 661 O O . ALA A 1 86 ? 13.207 -0.623 1.719 1.00 87.69 86 ALA A O 1
ATOM 662 N N . GLN A 1 87 ? 13.804 -2.493 0.626 1.00 88.69 87 GLN A N 1
ATOM 663 C CA . GLN A 1 87 ? 15.222 -2.164 0.466 1.00 88.69 87 GLN A CA 1
ATOM 664 C C . GLN A 1 87 ? 15.525 -2.102 -1.034 1.00 88.69 87 GLN A C 1
ATOM 666 O O . GLN A 1 87 ? 15.929 -3.095 -1.635 1.00 88.69 87 GLN A O 1
ATOM 671 N N . TYR A 1 88 ? 15.246 -0.951 -1.643 1.00 92.06 88 TYR A N 1
ATOM 672 C CA . TYR A 1 88 ? 15.529 -0.667 -3.052 1.00 92.06 88 TYR A CA 1
ATOM 673 C C . TYR A 1 88 ? 16.494 0.513 -3.152 1.00 92.06 88 TYR A C 1
ATOM 675 O O . TYR A 1 88 ? 16.601 1.307 -2.218 1.00 92.06 88 TYR A O 1
ATOM 683 N N . SER A 1 89 ? 17.165 0.650 -4.296 1.00 88.25 89 SER A N 1
ATOM 684 C CA . SER A 1 89 ? 18.066 1.781 -4.559 1.00 88.25 89 SER A CA 1
ATOM 685 C C . SER A 1 89 ? 17.317 3.112 -4.675 1.00 88.25 89 SER A C 1
ATOM 687 O O . SER A 1 89 ? 17.908 4.180 -4.548 1.00 88.25 89 SER A O 1
ATOM 689 N N . ILE A 1 90 ? 16.001 3.050 -4.882 1.00 91.06 90 ILE A N 1
ATOM 690 C CA . ILE A 1 90 ? 15.111 4.204 -4.915 1.00 91.06 90 ILE A CA 1
ATOM 691 C C . ILE A 1 90 ? 14.347 4.328 -3.601 1.00 91.06 90 ILE A C 1
ATOM 693 O O . ILE A 1 90 ? 14.055 3.343 -2.919 1.00 91.06 90 ILE A O 1
ATOM 697 N N . ARG A 1 91 ? 13.940 5.554 -3.264 1.00 89.00 91 ARG A N 1
ATOM 698 C CA . ARG A 1 91 ? 13.087 5.784 -2.098 1.00 89.00 91 ARG A CA 1
ATOM 699 C C . ARG A 1 91 ? 11.735 5.090 -2.284 1.00 89.00 91 ARG A C 1
ATOM 701 O O . ARG A 1 91 ? 10.917 5.539 -3.087 1.00 89.00 91 ARG A O 1
ATOM 708 N N . TRP A 1 92 ? 11.488 4.070 -1.467 1.00 92.00 92 TRP A N 1
ATOM 709 C CA . TRP A 1 92 ? 10.223 3.344 -1.409 1.00 92.00 92 TRP A CA 1
ATOM 710 C C . TRP A 1 92 ? 9.544 3.532 -0.053 1.00 92.00 92 TRP A C 1
ATOM 712 O O . TRP A 1 92 ? 10.173 3.368 0.991 1.00 92.00 92 TRP A O 1
ATOM 722 N N . THR A 1 93 ? 8.271 3.919 -0.051 1.00 90.75 93 THR A N 1
ATOM 723 C CA . THR A 1 93 ? 7.521 4.235 1.175 1.00 90.75 93 THR A CA 1
ATOM 724 C C . THR A 1 93 ? 6.299 3.337 1.310 1.00 90.75 93 THR A C 1
ATOM 726 O O . THR A 1 93 ? 5.819 2.783 0.327 1.00 90.75 93 THR A O 1
ATOM 729 N N . THR A 1 94 ? 5.725 3.267 2.513 1.00 92.88 94 THR A N 1
ATOM 730 C CA . THR A 1 94 ? 4.454 2.564 2.753 1.00 92.88 94 THR A CA 1
ATOM 731 C C . THR A 1 94 ? 3.308 3.108 1.891 1.00 92.88 94 THR A C 1
ATOM 733 O O . THR A 1 94 ? 2.377 2.381 1.559 1.00 92.88 94 THR A O 1
ATOM 736 N N . THR A 1 95 ? 3.373 4.378 1.472 1.00 92.19 95 THR A N 1
ATOM 737 C CA . THR A 1 95 ? 2.419 4.935 0.504 1.00 92.19 95 THR A CA 1
ATOM 738 C C . THR A 1 95 ? 2.550 4.257 -0.858 1.00 92.19 95 THR A C 1
ATOM 740 O O . THR A 1 95 ? 1.531 3.891 -1.428 1.00 92.19 95 THR A O 1
ATOM 743 N N . LEU A 1 96 ? 3.775 4.022 -1.344 1.00 95.44 96 LEU A N 1
ATOM 744 C CA . LEU A 1 96 ? 3.990 3.274 -2.588 1.00 95.44 96 LEU A CA 1
ATOM 745 C C . LEU A 1 96 ? 3.600 1.801 -2.441 1.00 95.44 96 LEU A C 1
ATOM 747 O O . LEU A 1 96 ? 3.029 1.252 -3.370 1.00 95.44 96 LEU A O 1
ATOM 751 N N . ASP A 1 97 ? 3.807 1.181 -1.273 1.00 97.38 97 ASP A N 1
ATOM 752 C CA . ASP A 1 97 ? 3.257 -0.160 -1.004 1.00 97.38 97 ASP A CA 1
ATOM 753 C C . ASP A 1 97 ? 1.721 -0.177 -1.075 1.00 97.38 97 ASP A C 1
ATOM 755 O O . ASP A 1 97 ? 1.134 -1.118 -1.602 1.00 97.38 97 ASP A O 1
ATOM 759 N N . SER A 1 98 ? 1.066 0.877 -0.578 1.00 96.81 98 SER A N 1
ATOM 760 C CA . SER A 1 98 ? -0.396 1.004 -0.642 1.00 96.81 98 SER A CA 1
ATOM 761 C C . SER A 1 98 ? -0.876 1.139 -2.087 1.00 96.81 98 SER A C 1
ATOM 763 O O . SER A 1 98 ? -1.822 0.465 -2.478 1.00 96.81 98 SER A O 1
ATOM 765 N N . MET A 1 99 ? -0.203 1.969 -2.892 1.00 97.75 99 MET A N 1
ATOM 766 C CA . MET A 1 99 ? -0.520 2.132 -4.318 1.00 97.75 99 MET A CA 1
ATOM 767 C C . MET A 1 99 ? -0.199 0.878 -5.128 1.00 97.75 99 MET A C 1
ATOM 769 O O . MET A 1 99 ? -0.948 0.535 -6.033 1.00 97.75 99 MET A O 1
ATOM 773 N N . LEU A 1 100 ? 0.852 0.138 -4.768 1.00 98.19 100 LEU A N 1
ATOM 774 C CA . LEU A 1 100 ? 1.170 -1.143 -5.391 1.00 98.19 100 LEU A CA 1
ATOM 775 C C . LEU A 1 100 ? 0.048 -2.165 -5.164 1.00 98.19 100 LEU A C 1
ATOM 777 O O . LEU A 1 100 ? -0.384 -2.812 -6.113 1.00 98.19 100 LEU A O 1
ATOM 781 N N . LEU A 1 101 ? -0.455 -2.293 -3.931 1.00 98.25 101 LEU A N 1
ATOM 782 C CA . LEU A 1 101 ? -1.590 -3.175 -3.640 1.00 98.25 101 LEU A CA 1
ATOM 783 C C . LEU A 1 101 ? -2.895 -2.690 -4.284 1.00 98.25 101 LEU A C 1
ATOM 785 O O . LEU A 1 101 ? -3.649 -3.514 -4.792 1.00 98.25 101 LEU A O 1
ATOM 789 N N . LEU A 1 102 ? -3.148 -1.378 -4.321 1.00 98.38 102 LEU A N 1
ATOM 790 C CA . LEU A 1 102 ? -4.292 -0.828 -5.055 1.00 98.38 102 LEU A CA 1
ATOM 791 C C . LEU A 1 102 ? -4.201 -1.155 -6.556 1.00 98.38 102 LEU A C 1
ATOM 793 O O . LEU A 1 102 ? -5.198 -1.524 -7.168 1.00 98.38 102 LEU A O 1
ATOM 797 N N . GLY A 1 103 ? -3.001 -1.100 -7.136 1.00 98.44 103 GLY A N 1
ATOM 798 C CA . GLY A 1 103 ? -2.757 -1.535 -8.509 1.00 98.44 103 GLY A CA 1
ATOM 799 C C . GLY A 1 103 ? -3.043 -3.017 -8.720 1.00 98.44 103 GLY A C 1
ATOM 800 O O . GLY A 1 103 ? -3.694 -3.373 -9.696 1.00 98.44 103 GLY A O 1
ATOM 801 N N . VAL A 1 104 ? -2.631 -3.879 -7.786 1.00 98.50 104 VAL A N 1
ATOM 802 C CA . VAL A 1 104 ? -2.970 -5.314 -7.817 1.00 98.50 104 VAL A CA 1
ATOM 803 C C . VAL A 1 104 ? -4.482 -5.531 -7.766 1.00 98.50 104 VAL A C 1
ATOM 805 O O . VAL A 1 104 ? -4.993 -6.368 -8.505 1.00 98.50 104 VAL A O 1
ATOM 808 N N . TYR A 1 105 ? -5.195 -4.772 -6.932 1.00 98.31 105 TYR A N 1
ATOM 809 C CA . TYR A 1 105 ? -6.655 -4.823 -6.843 1.00 98.31 105 TYR A CA 1
ATOM 810 C C . TYR A 1 105 ? -7.336 -4.403 -8.160 1.00 98.31 105 TYR A C 1
ATOM 812 O O . TYR A 1 105 ? -8.269 -5.070 -8.595 1.00 98.31 105 TYR A O 1
ATOM 820 N N . ARG A 1 106 ? -6.845 -3.347 -8.824 1.00 97.62 106 ARG A N 1
ATOM 821 C CA . ARG A 1 106 ? -7.419 -2.817 -10.077 1.00 97.62 106 ARG A CA 1
ATOM 822 C C . ARG A 1 106 ? -7.083 -3.638 -11.322 1.00 97.62 106 ARG A C 1
ATOM 824 O O . ARG A 1 106 ? -7.946 -3.873 -12.160 1.00 97.62 106 ARG A O 1
ATOM 831 N N . HIS A 1 107 ? -5.820 -4.032 -11.464 1.00 98.19 107 HIS A N 1
ATOM 832 C CA . HIS A 1 107 ? -5.257 -4.536 -12.728 1.00 98.19 107 HIS A CA 1
ATOM 833 C C . HIS A 1 107 ? -4.886 -6.020 -12.686 1.00 98.19 107 HIS A C 1
ATOM 835 O O . HIS A 1 107 ? -4.534 -6.600 -13.716 1.00 98.19 107 HIS A O 1
ATOM 841 N N . GLY A 1 108 ? -4.975 -6.634 -11.505 1.00 96.06 108 GLY A N 1
ATOM 842 C CA . GLY A 1 108 ? -4.576 -8.010 -11.255 1.00 96.06 108 GLY A CA 1
ATOM 843 C C . GLY A 1 108 ? -3.112 -8.142 -10.832 1.00 96.06 108 GLY A C 1
ATOM 844 O O . GLY A 1 108 ? -2.232 -7.356 -11.190 1.00 96.06 108 GLY A O 1
ATOM 845 N N . MET A 1 109 ? -2.835 -9.180 -10.046 1.00 95.50 109 MET A N 1
ATOM 846 C CA . MET A 1 109 ? -1.481 -9.504 -9.608 1.00 95.50 109 MET A CA 1
ATOM 847 C C . MET A 1 109 ? -0.618 -9.947 -10.795 1.00 95.50 109 MET A C 1
ATOM 849 O O . MET A 1 109 ? -1.023 -10.803 -11.572 1.00 95.50 109 MET A O 1
ATOM 853 N N . GLY A 1 110 ? 0.591 -9.394 -10.911 1.00 94.38 110 GLY A N 1
ATOM 854 C CA . GLY A 1 110 ? 1.530 -9.727 -11.988 1.00 94.38 110 GLY A CA 1
ATOM 855 C C . GLY A 1 110 ? 1.402 -8.849 -13.234 1.00 94.38 110 GLY A C 1
ATOM 856 O O . GLY A 1 110 ? 2.348 -8.785 -14.015 1.00 94.38 110 GLY A O 1
ATOM 857 N N . ASN A 1 111 ? 0.308 -8.095 -13.379 1.00 97.00 111 ASN A N 1
ATOM 858 C CA . ASN A 1 111 ? 0.093 -7.180 -14.499 1.00 97.00 111 ASN A CA 1
ATOM 859 C C . ASN A 1 111 ? 0.803 -5.829 -14.289 1.00 97.00 111 ASN A C 1
ATOM 861 O O . ASN A 1 111 ? 0.183 -4.769 -14.200 1.00 97.00 111 ASN A O 1
ATOM 865 N N . PHE A 1 112 ? 2.127 -5.874 -14.123 1.00 97.56 112 PHE A N 1
ATOM 866 C CA . PHE A 1 112 ? 2.918 -4.701 -13.742 1.00 97.56 112 PHE A CA 1
ATOM 867 C C . PHE A 1 112 ? 2.967 -3.611 -14.811 1.00 97.56 112 PHE A C 1
ATOM 869 O O . PHE A 1 112 ? 3.205 -2.460 -14.459 1.00 97.56 112 PHE A O 1
ATOM 876 N N . GLU A 1 113 ? 2.709 -3.955 -16.071 1.00 96.25 113 GLU A N 1
ATOM 877 C CA . GLU A 1 113 ? 2.576 -2.999 -17.170 1.00 96.25 113 GLU A CA 1
ATOM 878 C C . GLU A 1 113 ? 1.397 -2.053 -16.919 1.00 96.25 113 GLU A C 1
ATOM 880 O O . GLU A 1 113 ? 1.610 -0.866 -16.671 1.00 96.25 113 GLU A O 1
ATOM 885 N N . LYS A 1 114 ? 0.177 -2.593 -16.776 1.00 97.81 114 LYS A N 1
ATOM 886 C CA . LYS A 1 114 ? -1.011 -1.781 -16.455 1.00 97.81 114 LYS A CA 1
ATOM 887 C C . LYS A 1 114 ? -0.899 -1.053 -15.115 1.00 97.81 114 LYS A C 1
ATOM 889 O O . LYS A 1 114 ? -1.318 0.095 -14.993 1.00 97.81 114 LYS A O 1
ATOM 894 N N . ILE A 1 115 ? -0.304 -1.693 -14.103 1.00 98.25 115 ILE A N 1
ATOM 895 C CA . ILE A 1 115 ? -0.074 -1.060 -12.791 1.00 98.25 115 ILE A CA 1
ATOM 896 C C . ILE A 1 115 ? 0.861 0.148 -12.914 1.00 98.25 115 ILE A C 1
ATOM 898 O O . ILE A 1 115 ? 0.665 1.153 -12.233 1.00 98.25 115 ILE A O 1
ATOM 902 N N . LYS A 1 116 ? 1.905 0.057 -13.739 1.00 96.88 116 LYS A N 1
ATOM 903 C CA . LYS A 1 116 ? 2.856 1.151 -13.940 1.00 96.88 116 LYS A CA 1
ATOM 904 C C . LYS A 1 116 ? 2.232 2.298 -14.735 1.00 96.88 116 LYS A C 1
ATOM 906 O O . LYS A 1 116 ? 2.533 3.453 -14.437 1.00 96.88 116 LYS A O 1
ATOM 911 N N . GLU A 1 117 ? 1.385 1.990 -15.713 1.00 96.25 117 GLU A N 1
ATOM 912 C CA . GLU A 1 117 ? 0.721 2.976 -16.572 1.00 96.25 117 GLU A CA 1
ATOM 913 C C . GLU A 1 117 ? -0.357 3.790 -15.844 1.00 96.25 117 GLU A C 1
ATOM 915 O O . GLU A 1 117 ? -0.549 4.959 -16.174 1.00 96.25 117 GLU A O 1
ATOM 920 N N . ASP A 1 118 ? -1.007 3.232 -14.816 1.00 96.44 118 ASP A N 1
ATOM 921 C CA . ASP A 1 118 ? -2.095 3.899 -14.088 1.00 96.44 118 ASP A CA 1
ATOM 922 C C . ASP A 1 118 ? -1.637 5.226 -13.422 1.00 96.44 118 ASP A C 1
ATOM 924 O O . ASP A 1 118 ? -0.864 5.215 -12.448 1.00 96.44 118 ASP A O 1
ATOM 928 N N . PRO A 1 119 ? -2.112 6.396 -13.907 1.00 93.62 119 PRO A N 1
ATOM 929 C CA . PRO A 1 119 ? -1.704 7.710 -13.405 1.00 93.62 119 PRO A CA 1
ATOM 930 C C . PRO A 1 119 ? -2.111 7.951 -11.951 1.00 93.62 119 PRO A C 1
ATOM 932 O O . PRO A 1 119 ? -1.438 8.710 -11.252 1.00 93.62 119 PRO A O 1
ATOM 935 N N . ASP A 1 120 ? -3.156 7.282 -11.459 1.00 93.88 120 ASP A N 1
ATOM 936 C CA . ASP A 1 120 ? -3.614 7.444 -10.079 1.00 93.88 120 ASP A CA 1
ATOM 937 C C . ASP A 1 120 ? -2.654 6.810 -9.062 1.00 93.88 120 ASP A C 1
ATOM 939 O O . ASP A 1 120 ? -2.659 7.191 -7.889 1.00 93.88 120 ASP A O 1
ATOM 943 N N . LEU A 1 121 ? -1.840 5.835 -9.484 1.00 93.94 121 LEU A N 1
ATOM 944 C CA . LEU A 1 121 ? -0.960 5.079 -8.587 1.00 93.94 121 LEU A CA 1
ATOM 945 C C . LEU A 1 121 ? 0.400 5.755 -8.379 1.00 93.94 121 LEU A C 1
ATOM 947 O O . LEU A 1 121 ? 1.058 5.518 -7.362 1.00 93.94 121 LEU A O 1
ATOM 951 N N . GLY A 1 122 ? 0.839 6.592 -9.325 1.00 94.06 122 GLY A N 1
ATOM 952 C CA . GLY A 1 122 ? 2.129 7.287 -9.258 1.00 94.06 122 GLY A CA 1
ATOM 953 C C . GLY A 1 122 ? 3.348 6.349 -9.287 1.00 94.06 122 GLY A C 1
ATOM 954 O O . GLY A 1 122 ? 4.367 6.634 -8.646 1.00 94.06 122 GLY A O 1
ATOM 955 N N . LEU A 1 123 ? 3.240 5.207 -9.978 1.00 96.00 123 LEU A N 1
ATOM 956 C CA . LEU A 1 123 ? 4.267 4.156 -10.048 1.00 96.00 123 LEU A CA 1
ATOM 957 C C . LEU A 1 123 ? 5.094 4.166 -11.348 1.00 96.00 123 LEU A C 1
ATOM 959 O O . LEU A 1 123 ? 6.051 3.398 -11.452 1.00 96.00 123 LEU A O 1
ATOM 963 N N . GLN A 1 124 ? 4.804 5.073 -12.286 1.00 95.12 124 GLN A N 1
ATOM 964 C CA . GLN A 1 124 ? 5.388 5.159 -13.638 1.00 95.12 124 GLN A CA 1
ATOM 965 C C . GLN A 1 124 ? 6.919 5.095 -13.633 1.00 95.12 124 GLN A C 1
ATOM 967 O O . GLN A 1 124 ? 7.535 4.360 -14.397 1.00 95.12 124 GLN A O 1
ATOM 972 N N . GLN A 1 125 ? 7.548 5.854 -12.737 1.00 94.31 125 GLN A N 1
ATOM 973 C CA . GLN A 1 125 ? 9.009 5.928 -12.631 1.00 94.31 125 GLN A CA 1
ATOM 974 C C . GLN A 1 125 ? 9.576 4.996 -11.549 1.00 94.31 125 GLN A C 1
ATOM 976 O O . GLN A 1 125 ? 10.760 5.070 -11.229 1.00 94.31 125 GLN A O 1
ATOM 981 N N . LYS A 1 126 ? 8.735 4.181 -10.899 1.00 96.25 126 LYS A N 1
ATOM 982 C CA . LYS A 1 126 ? 9.081 3.407 -9.692 1.00 96.25 126 LYS A CA 1
ATOM 983 C C . LYS A 1 126 ? 9.226 1.914 -9.939 1.00 96.25 126 LYS A C 1
ATOM 985 O O . LYS A 1 126 ? 9.821 1.248 -9.099 1.00 96.25 126 LYS A O 1
ATOM 990 N N . ILE A 1 127 ? 8.698 1.404 -11.043 1.00 96.06 127 ILE A N 1
ATOM 991 C CA . ILE A 1 127 ? 8.779 -0.005 -11.430 1.00 96.06 127 ILE A CA 1
ATOM 992 C C . ILE A 1 127 ? 9.563 -0.088 -12.733 1.00 96.06 127 ILE A C 1
ATOM 994 O O . ILE A 1 127 ? 9.313 0.706 -13.637 1.00 96.06 127 ILE A O 1
ATOM 998 N N . TYR A 1 128 ? 10.496 -1.032 -12.808 1.00 96.94 128 TYR A N 1
ATOM 999 C CA . TYR A 1 128 ? 11.249 -1.337 -14.019 1.00 96.94 128 TYR A CA 1
ATOM 1000 C C . TYR A 1 128 ? 10.676 -2.588 -14.696 1.00 96.94 128 TYR A C 1
ATOM 1002 O O . TYR A 1 128 ? 10.609 -3.651 -14.072 1.00 96.94 128 TYR A O 1
ATOM 1010 N N . LEU A 1 129 ? 10.244 -2.463 -15.952 1.00 95.62 129 LEU A N 1
ATOM 1011 C CA . LEU A 1 129 ? 9.632 -3.552 -16.725 1.00 95.62 129 LEU A CA 1
ATOM 1012 C C . LEU A 1 129 ? 10.633 -4.338 -17.584 1.00 95.62 129 LEU A C 1
ATOM 1014 O O . LEU A 1 129 ? 10.317 -5.447 -18.004 1.00 95.62 129 LEU A O 1
ATOM 1018 N N . GLY A 1 130 ? 11.843 -3.821 -17.805 1.00 92.44 130 GLY A N 1
ATOM 1019 C CA . GLY A 1 130 ? 12.883 -4.499 -18.581 1.00 92.44 130 GLY A CA 1
ATOM 1020 C C . GLY A 1 130 ? 13.657 -3.551 -19.501 1.00 92.44 130 GLY A C 1
ATOM 1021 O O . GLY A 1 130 ? 13.484 -2.341 -19.416 1.00 92.44 130 GLY A O 1
ATOM 1022 N N . PRO A 1 131 ? 14.523 -4.067 -20.387 1.00 90.06 131 PRO A N 1
ATOM 1023 C CA . PRO A 1 131 ? 15.456 -3.248 -21.170 1.00 90.06 131 PRO A CA 1
ATOM 1024 C C . PRO A 1 131 ? 14.822 -2.145 -22.027 1.00 90.06 131 PRO A C 1
ATOM 1026 O O . PRO A 1 131 ? 15.454 -1.118 -22.222 1.00 90.06 131 PRO A O 1
ATOM 1029 N N . GLN A 1 132 ? 13.588 -2.346 -22.501 1.00 89.00 132 GLN A N 1
ATOM 1030 C CA . GLN A 1 132 ? 12.856 -1.380 -23.336 1.00 89.00 132 GLN A CA 1
ATOM 1031 C C . GLN A 1 132 ? 12.143 -0.284 -22.522 1.00 89.00 132 GLN A C 1
ATOM 1033 O O . GLN A 1 132 ? 11.496 0.594 -23.083 1.00 89.00 132 GLN A O 1
ATOM 1038 N N . ASP A 1 133 ? 12.213 -0.349 -21.191 1.00 90.81 133 ASP A N 1
ATOM 1039 C CA . ASP A 1 133 ? 11.571 0.603 -20.292 1.00 90.81 133 ASP A CA 1
ATOM 1040 C C . ASP A 1 133 ? 12.531 1.734 -19.913 1.00 90.81 133 ASP A C 1
ATOM 1042 O O . ASP A 1 133 ? 13.340 1.614 -18.989 1.00 90.81 133 ASP A O 1
ATOM 1046 N N . GLU A 1 134 ? 12.398 2.854 -20.616 1.00 88.44 134 GLU A N 1
ATOM 1047 C CA . GLU A 1 134 ? 13.179 4.070 -20.375 1.00 88.44 134 GLU A CA 1
ATOM 1048 C C . GLU A 1 134 ? 12.548 4.993 -19.318 1.00 88.44 134 GLU A C 1
ATOM 1050 O O . GLU A 1 134 ? 13.163 5.969 -18.889 1.00 88.44 134 GLU A O 1
ATOM 1055 N N . THR A 1 135 ? 11.319 4.712 -18.869 1.00 91.56 135 THR A N 1
ATOM 1056 C CA . THR A 1 135 ? 10.593 5.623 -17.969 1.00 91.56 135 THR A CA 1
ATOM 1057 C C . THR A 1 135 ? 10.923 5.379 -16.499 1.00 91.56 135 THR A C 1
ATOM 1059 O O . THR A 1 135 ? 10.651 6.230 -15.647 1.00 91.56 135 THR A O 1
ATOM 1062 N N . ALA A 1 136 ? 11.460 4.204 -16.164 1.00 93.19 136 ALA A N 1
ATOM 1063 C CA . ALA A 1 136 ? 11.854 3.867 -14.805 1.00 93.19 136 ALA A CA 1
ATOM 1064 C C . ALA A 1 136 ? 13.108 4.641 -14.380 1.00 93.19 136 ALA A C 1
ATOM 1066 O O . ALA A 1 136 ? 14.093 4.726 -15.107 1.00 93.19 136 ALA A O 1
ATOM 1067 N N . VAL A 1 137 ? 13.116 5.158 -13.150 1.00 93.19 137 VAL A N 1
ATOM 1068 C CA . VAL A 1 137 ? 14.334 5.764 -12.603 1.00 93.19 137 VAL A CA 1
ATOM 1069 C C . VAL A 1 137 ? 15.398 4.689 -12.349 1.00 93.19 137 VAL A C 1
ATOM 1071 O O . VAL A 1 137 ? 15.082 3.565 -11.948 1.00 93.19 137 VAL A O 1
ATOM 1074 N N . ALA A 1 138 ? 16.672 5.046 -12.520 1.00 89.88 138 ALA A N 1
ATOM 1075 C CA . ALA A 1 138 ? 17.790 4.146 -12.258 1.00 89.88 138 ALA A CA 1
ATOM 1076 C C . ALA A 1 138 ? 17.700 3.508 -10.856 1.00 89.88 138 ALA A C 1
ATOM 1078 O O . ALA A 1 138 ? 17.502 4.186 -9.844 1.00 89.88 138 ALA A O 1
ATOM 1079 N N . GLY A 1 139 ? 17.845 2.181 -10.801 1.00 90.06 139 GLY A N 1
ATOM 1080 C CA . GLY A 1 139 ? 17.752 1.412 -9.558 1.00 90.06 139 GLY A CA 1
ATOM 1081 C C . GLY A 1 139 ? 16.324 1.118 -9.079 1.00 90.06 139 GLY A C 1
ATOM 1082 O O . GLY A 1 139 ? 16.155 0.611 -7.962 1.00 90.06 139 GLY A O 1
ATOM 1083 N N . ALA A 1 140 ? 15.303 1.415 -9.889 1.00 93.69 140 ALA A N 1
ATOM 1084 C CA . ALA A 1 140 ? 13.946 0.940 -9.652 1.00 93.69 140 ALA A CA 1
ATOM 1085 C C . ALA A 1 140 ? 13.899 -0.603 -9.596 1.00 93.69 140 ALA A C 1
ATOM 1087 O O . ALA A 1 140 ? 14.627 -1.284 -10.323 1.00 93.69 140 ALA A O 1
ATOM 1088 N N . PRO A 1 141 ? 13.078 -1.186 -8.707 1.00 95.44 141 PRO A N 1
ATOM 1089 C CA . PRO A 1 141 ? 12.898 -2.628 -8.640 1.00 95.44 141 PRO A CA 1
ATOM 1090 C C . PRO A 1 141 ? 12.221 -3.184 -9.900 1.00 95.44 141 PRO A C 1
ATOM 1092 O O . PRO A 1 141 ? 11.253 -2.620 -10.406 1.00 95.44 141 PRO A O 1
ATOM 1095 N N . ASP A 1 142 ? 12.719 -4.335 -10.348 1.00 95.75 142 ASP A N 1
ATOM 1096 C CA . ASP A 1 142 ? 12.132 -5.137 -11.422 1.00 95.75 142 ASP A CA 1
ATOM 1097 C C . ASP A 1 142 ? 10.812 -5.821 -11.007 1.00 95.75 142 ASP A C 1
ATOM 1099 O O . ASP A 1 142 ? 10.448 -5.896 -9.825 1.00 95.75 142 ASP A O 1
ATOM 1103 N N . THR A 1 143 ? 10.101 -6.367 -11.993 1.00 96.19 143 THR A N 1
ATOM 1104 C CA . THR A 1 143 ? 8.822 -7.075 -11.810 1.00 96.19 143 THR A CA 1
ATOM 1105 C C . THR A 1 143 ? 8.923 -8.277 -10.865 1.00 96.19 143 THR A C 1
ATOM 1107 O O . THR A 1 143 ? 8.001 -8.528 -10.087 1.00 96.19 143 THR A O 1
ATOM 1110 N N . LEU A 1 144 ? 10.057 -8.986 -10.833 1.00 96.50 144 LEU A N 1
ATOM 1111 C CA . LEU A 1 144 ? 10.280 -10.098 -9.904 1.00 96.50 144 LEU A CA 1
ATOM 1112 C C . LEU A 1 144 ? 10.332 -9.609 -8.448 1.00 96.50 144 LEU A C 1
ATOM 1114 O O . LEU A 1 144 ? 9.699 -10.199 -7.563 1.00 96.50 144 LEU A O 1
ATOM 1118 N N . LYS A 1 145 ? 11.054 -8.516 -8.178 1.00 96.25 145 LYS A N 1
ATOM 1119 C CA . LYS A 1 145 ? 11.088 -7.862 -6.859 1.00 96.25 145 LYS A CA 1
ATOM 1120 C C . LYS A 1 145 ? 9.716 -7.323 -6.474 1.00 96.25 145 LYS A C 1
ATOM 1122 O O . LYS A 1 145 ? 9.345 -7.446 -5.304 1.00 96.25 145 LYS A O 1
ATOM 1127 N N . MET A 1 146 ? 8.960 -6.776 -7.425 1.00 97.50 146 MET A N 1
ATOM 1128 C CA . MET A 1 146 ? 7.586 -6.322 -7.191 1.00 97.50 146 MET A CA 1
ATOM 1129 C C . MET A 1 146 ? 6.661 -7.476 -6.829 1.00 97.50 146 MET A C 1
ATOM 1131 O O . MET A 1 146 ? 5.964 -7.396 -5.821 1.00 97.50 146 MET A O 1
ATOM 1135 N N . ASN A 1 147 ? 6.728 -8.593 -7.547 1.00 97.06 147 ASN A N 1
ATOM 1136 C CA . ASN A 1 147 ? 5.920 -9.768 -7.240 1.00 97.06 147 ASN A CA 1
ATOM 1137 C C . ASN A 1 147 ? 6.213 -10.313 -5.831 1.00 97.06 147 ASN A C 1
ATOM 1139 O O . ASN A 1 147 ? 5.300 -10.542 -5.037 1.00 97.06 147 ASN A O 1
ATOM 1143 N N . ARG A 1 148 ? 7.496 -10.426 -5.459 1.00 96.38 148 ARG A N 1
ATOM 1144 C CA . ARG A 1 148 ? 7.903 -10.820 -4.094 1.00 9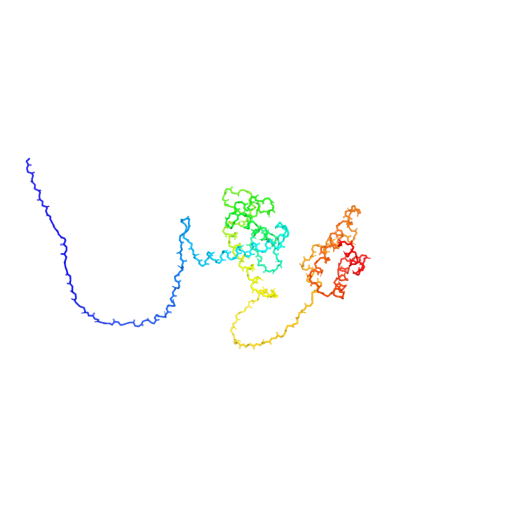6.38 148 ARG A CA 1
ATOM 1145 C C . ARG A 1 148 ? 7.394 -9.845 -3.031 1.00 96.38 148 ARG A C 1
ATOM 1147 O O . ARG A 1 148 ? 7.012 -10.265 -1.934 1.00 96.38 148 ARG A O 1
ATOM 1154 N N . ARG A 1 149 ? 7.391 -8.544 -3.341 1.00 97.00 149 ARG A N 1
ATOM 1155 C CA . ARG A 1 149 ? 6.872 -7.506 -2.445 1.00 97.00 149 ARG A CA 1
ATOM 1156 C C . ARG A 1 149 ? 5.368 -7.648 -2.253 1.00 97.00 149 ARG A C 1
ATOM 1158 O O . ARG A 1 149 ? 4.944 -7.713 -1.105 1.00 97.00 149 ARG A O 1
ATOM 1165 N N . VAL A 1 150 ? 4.601 -7.785 -3.335 1.00 97.81 150 VAL A N 1
ATOM 1166 C CA . VAL A 1 150 ? 3.147 -8.018 -3.300 1.00 97.81 150 VAL A CA 1
ATOM 1167 C C . VAL A 1 150 ? 2.815 -9.235 -2.439 1.00 97.81 150 VAL A C 1
ATOM 1169 O O . VAL A 1 150 ? 2.046 -9.109 -1.493 1.00 97.81 150 VAL A O 1
ATOM 1172 N N . GLN A 1 151 ? 3.461 -10.380 -2.678 1.00 96.19 151 GLN A N 1
ATOM 1173 C CA . GLN A 1 151 ? 3.238 -11.598 -1.885 1.00 96.19 151 GLN A CA 1
ATOM 1174 C C . GLN A 1 151 ? 3.505 -11.387 -0.388 1.00 96.19 151 GLN A C 1
ATOM 1176 O O . GLN A 1 151 ? 2.755 -11.863 0.462 1.00 96.19 151 GLN A O 1
ATOM 1181 N N . SER A 1 152 ? 4.570 -10.655 -0.051 1.00 95.62 152 SER A N 1
ATOM 1182 C CA . SER A 1 152 ? 4.904 -10.363 1.347 1.00 95.62 152 SER A CA 1
ATOM 1183 C C . SER A 1 152 ? 3.858 -9.465 2.006 1.00 95.62 152 SER A C 1
ATOM 1185 O O . SER A 1 152 ? 3.461 -9.726 3.140 1.00 95.62 152 SER A O 1
ATOM 1187 N N . LEU A 1 153 ? 3.401 -8.433 1.292 1.00 96.25 153 LEU A N 1
ATOM 1188 C CA . LEU A 1 153 ? 2.392 -7.492 1.772 1.00 96.25 153 LEU A CA 1
ATOM 1189 C C . LEU A 1 153 ? 1.031 -8.171 1.963 1.00 96.25 153 LEU A C 1
ATOM 1191 O O . LEU A 1 153 ? 0.423 -7.999 3.012 1.00 96.25 153 LEU A O 1
ATOM 1195 N N . LEU A 1 154 ? 0.585 -8.983 1.000 1.00 96.06 154 LEU A N 1
ATOM 1196 C CA . LEU A 1 154 ? -0.669 -9.738 1.090 1.00 96.06 154 LEU A CA 1
ATOM 1197 C C . LEU A 1 154 ? -0.668 -10.693 2.288 1.00 96.06 154 LEU A C 1
ATOM 1199 O O . LEU A 1 154 ? -1.591 -10.691 3.099 1.00 96.06 154 LEU A O 1
ATOM 1203 N N . LYS A 1 155 ? 0.425 -11.440 2.469 1.00 93.88 155 LYS A N 1
ATOM 1204 C CA . LYS A 1 155 ? 0.597 -12.328 3.623 1.00 93.88 155 LYS A CA 1
ATOM 1205 C C . LYS A 1 155 ? 0.588 -11.574 4.953 1.00 93.88 155 LYS A C 1
ATOM 1207 O O . LYS A 1 155 ? 0.121 -12.105 5.959 1.00 93.88 155 LYS A O 1
ATOM 1212 N N . GLU A 1 156 ? 1.173 -10.379 5.001 1.00 93.00 156 GLU A N 1
ATOM 1213 C CA . GLU A 1 156 ? 1.130 -9.522 6.190 1.00 93.00 156 GLU A CA 1
ATOM 1214 C C . GLU A 1 156 ? -0.283 -8.966 6.423 1.00 93.00 156 GLU A C 1
ATOM 1216 O O . GLU A 1 156 ? -0.715 -8.936 7.569 1.00 93.00 156 GLU A O 1
ATOM 1221 N N . LEU A 1 157 ? -1.037 -8.640 5.369 1.00 92.06 157 LEU A N 1
ATOM 1222 C CA . LEU A 1 157 ? -2.413 -8.146 5.457 1.00 92.06 157 LEU A CA 1
ATOM 1223 C C . LEU A 1 157 ? -3.365 -9.185 6.064 1.00 92.06 157 LEU A C 1
ATOM 1225 O O . LEU A 1 157 ? -4.037 -8.885 7.047 1.00 92.06 157 LEU A O 1
ATOM 1229 N N . VAL A 1 158 ? -3.345 -10.424 5.562 1.00 92.06 158 VAL A N 1
ATOM 1230 C CA . VAL A 1 158 ? -4.173 -11.526 6.096 1.00 92.06 158 VAL A CA 1
ATOM 1231 C C . VAL A 1 158 ? -3.875 -11.781 7.575 1.00 92.06 158 VAL A C 1
ATOM 1233 O O . VAL A 1 158 ? -4.777 -11.994 8.383 1.00 92.06 158 VAL A O 1
ATOM 1236 N N . LYS A 1 159 ? -2.600 -11.702 7.977 1.00 89.38 159 LYS A N 1
ATOM 1237 C CA . LYS A 1 159 ? -2.218 -11.879 9.385 1.00 89.38 159 LYS A CA 1
ATOM 1238 C C . LYS A 1 159 ? -2.846 -10.835 10.299 1.00 89.38 159 LYS A C 1
ATOM 1240 O O . LYS A 1 159 ? -3.171 -11.171 11.433 1.00 89.38 159 LYS A O 1
ATOM 1245 N N . LEU A 1 160 ? -3.001 -9.601 9.824 1.00 85.31 160 LEU A N 1
ATOM 1246 C CA . LEU A 1 160 ? -3.627 -8.524 10.592 1.00 85.31 160 LEU A CA 1
ATOM 1247 C C . LEU A 1 160 ? -5.127 -8.739 10.787 1.00 85.31 160 LEU A C 1
ATOM 1249 O O . LEU A 1 160 ? -5.667 -8.248 11.770 1.00 85.31 160 LEU A O 1
ATOM 1253 N N . GLU A 1 161 ? -5.786 -9.468 9.887 1.00 77.94 161 GLU A N 1
ATOM 1254 C CA . GLU A 1 161 ? -7.200 -9.833 10.029 1.00 77.94 161 GLU A CA 1
ATOM 1255 C C . GLU A 1 161 ? -7.394 -11.035 10.956 1.00 77.94 161 GLU A C 1
ATOM 1257 O O . GLU A 1 161 ? -8.344 -11.074 11.732 1.00 77.94 161 GLU A O 1
ATOM 1262 N N . SER A 1 162 ? -6.471 -12.001 10.914 1.00 76.62 162 SER A N 1
ATOM 1263 C CA . SER A 1 162 ? -6.545 -13.218 11.737 1.00 76.62 162 SER A CA 1
ATOM 1264 C C . SER A 1 162 ? -6.158 -13.018 13.210 1.00 76.62 162 SER A C 1
ATOM 1266 O O . SER A 1 162 ? -6.457 -13.863 14.051 1.00 76.62 162 SER A O 1
ATOM 1268 N N . GLU A 1 163 ? -5.465 -11.926 13.537 1.00 55.78 163 GLU A N 1
ATOM 1269 C CA . GLU A 1 163 ? -4.945 -11.650 14.877 1.00 55.78 163 GLU A CA 1
ATOM 1270 C C . GLU A 1 163 ? -5.716 -10.480 15.519 1.00 55.78 163 GLU A C 1
ATOM 1272 O O . GLU A 1 163 ? -5.703 -9.380 14.962 1.00 55.78 163 GLU A O 1
ATOM 1277 N N . PRO A 1 164 ? -6.332 -10.632 16.713 1.00 46.56 164 PRO A N 1
ATOM 1278 C CA . PRO A 1 164 ? -6.811 -9.474 17.474 1.00 46.56 164 PRO A CA 1
ATOM 1279 C C . PRO A 1 164 ? -5.626 -8.522 17.722 1.00 46.56 164 PRO A C 1
ATOM 1281 O O . PRO A 1 164 ? -4.502 -9.009 17.860 1.00 46.56 164 PRO A O 1
ATOM 1284 N N . PRO A 1 165 ? -5.820 -7.187 17.777 1.00 36.41 165 PRO A N 1
ATOM 1285 C CA . PRO A 1 165 ? -4.766 -6.189 17.571 1.00 36.41 165 PRO A CA 1
ATOM 1286 C C . PRO A 1 165 ? -3.547 -6.413 18.479 1.00 36.41 165 PRO A C 1
ATOM 1288 O O . PRO A 1 165 ? -3.478 -5.953 19.621 1.00 36.41 165 PRO A O 1
ATOM 1291 N N . LYS A 1 166 ? -2.548 -7.129 17.955 1.00 35.59 166 LYS A N 1
ATOM 1292 C CA . LYS A 1 166 ? -1.266 -7.363 18.615 1.00 35.59 166 LYS A CA 1
ATOM 1293 C C . LYS A 1 166 ? -0.366 -6.168 18.330 1.00 35.59 166 LYS A C 1
ATOM 1295 O O . LYS A 1 166 ? 0.012 -5.917 17.191 1.00 35.59 166 LYS A O 1
ATOM 1300 N N . LYS A 1 167 ? 0.011 -5.451 19.393 1.00 35.47 167 LYS A N 1
ATOM 1301 C CA . LYS A 1 167 ? 1.048 -4.408 19.393 1.00 35.47 167 LYS A CA 1
ATOM 1302 C C . LYS A 1 167 ? 2.325 -4.960 18.740 1.00 35.47 167 LYS A C 1
ATOM 1304 O O . LYS A 1 167 ? 3.036 -5.762 19.345 1.00 35.47 167 LYS A O 1
ATOM 1309 N N . THR A 1 168 ? 2.620 -4.563 17.505 1.00 34.75 168 THR A N 1
ATOM 1310 C CA . THR A 1 168 ? 3.824 -4.995 16.789 1.00 34.75 168 THR A CA 1
ATOM 1311 C C . THR A 1 168 ? 5.035 -4.209 17.283 1.00 34.75 168 THR A C 1
ATOM 1313 O O . THR A 1 168 ? 5.347 -3.132 16.786 1.00 34.75 168 THR A O 1
ATOM 1316 N N . SER A 1 169 ? 5.758 -4.763 18.252 1.00 39.16 169 SER A N 1
ATOM 1317 C CA . SER A 1 169 ? 7.147 -4.399 18.533 1.00 39.16 169 SER A CA 1
ATOM 1318 C C . SER A 1 169 ? 8.052 -5.578 18.182 1.00 39.16 169 SER A C 1
ATOM 1320 O O . SER A 1 169 ? 8.226 -6.510 18.960 1.00 39.16 169 SER A O 1
ATOM 1322 N N . LYS A 1 170 ? 8.667 -5.548 16.996 1.00 35.22 170 LYS A N 1
ATOM 1323 C CA . LYS A 1 170 ? 9.883 -6.333 16.727 1.00 35.22 170 LYS A CA 1
ATOM 1324 C C . LYS A 1 170 ? 10.878 -5.502 15.925 1.00 35.22 170 LYS A C 1
ATOM 1326 O O . LYS A 1 170 ? 10.974 -5.623 14.710 1.00 35.22 170 LYS A O 1
ATOM 1331 N N . ALA A 1 171 ? 11.648 -4.686 16.645 1.00 37.91 171 ALA A N 1
ATOM 1332 C CA . ALA A 1 171 ? 12.984 -4.302 16.215 1.00 37.91 171 ALA A CA 1
ATOM 1333 C C . ALA A 1 171 ? 13.956 -5.417 16.619 1.00 37.91 171 ALA A C 1
ATOM 1335 O O . ALA A 1 171 ? 13.983 -5.871 17.764 1.00 37.91 171 ALA A O 1
ATOM 1336 N N . SER A 1 172 ? 14.723 -5.867 15.637 1.00 35.19 172 SER A N 1
ATOM 1337 C CA . SER A 1 172 ? 15.757 -6.885 15.715 1.00 35.19 172 SER A CA 1
ATOM 1338 C C . SER A 1 172 ? 16.735 -6.638 16.868 1.00 35.19 172 SER A C 1
ATOM 1340 O O . SER A 1 172 ? 17.445 -5.636 16.887 1.00 35.19 172 SER A O 1
ATOM 1342 N N . LYS A 1 173 ? 16.856 -7.599 17.785 1.00 35.59 173 LYS A N 1
ATOM 1343 C CA . LYS A 1 173 ? 18.085 -7.794 18.560 1.00 35.59 173 LYS A CA 1
ATOM 1344 C C . LYS A 1 173 ? 18.475 -9.264 18.487 1.00 35.59 173 LYS A C 1
ATOM 1346 O O . LYS A 1 173 ? 17.708 -10.142 18.867 1.00 35.59 173 LYS A O 1
ATOM 1351 N N . LYS A 1 174 ? 19.673 -9.479 17.936 1.00 37.50 174 LYS A N 1
ATOM 1352 C CA . LYS A 1 174 ? 20.441 -10.726 17.931 1.00 37.50 174 LYS A CA 1
ATOM 1353 C C . LYS A 1 174 ? 20.352 -11.425 19.289 1.00 37.50 174 LYS A C 1
ATOM 1355 O O . LYS A 1 174 ? 20.425 -10.731 20.302 1.00 37.50 174 LYS A O 1
ATOM 1360 N N . LYS A 1 175 ? 20.333 -12.762 19.296 1.00 31.28 175 LYS A N 1
ATOM 1361 C CA . LYS A 1 175 ? 21.043 -13.581 20.295 1.00 31.28 175 LYS A CA 1
ATOM 1362 C C . LYS A 1 175 ? 21.017 -15.070 19.931 1.00 31.28 175 LYS A C 1
ATOM 1364 O O . LYS A 1 175 ? 19.966 -15.608 19.605 1.00 31.28 175 LYS A O 1
ATOM 1369 N N . ALA A 1 176 ? 22.173 -15.711 20.054 1.00 31.30 176 ALA A N 1
ATOM 1370 C CA . ALA A 1 176 ? 22.296 -17.113 20.451 1.00 31.30 176 ALA A CA 1
ATOM 1371 C C . ALA A 1 176 ? 22.724 -17.152 21.940 1.00 31.30 176 ALA A C 1
ATOM 1373 O O . ALA A 1 176 ? 23.211 -16.120 22.419 1.00 31.30 176 ALA A O 1
ATOM 1374 N N . PRO A 1 177 ? 22.655 -18.291 22.661 1.00 39.00 177 PRO A N 1
ATOM 1375 C CA . PRO A 1 177 ? 21.801 -19.469 22.478 1.00 39.00 177 PRO A CA 1
ATOM 1376 C C . PRO A 1 177 ? 20.987 -19.858 23.745 1.00 39.00 177 PRO A C 1
ATOM 1378 O O . PRO A 1 177 ? 21.229 -19.373 24.843 1.00 39.00 177 PRO A O 1
ATOM 1381 N N . ALA A 1 178 ? 20.009 -20.742 23.508 1.00 32.62 178 ALA A N 1
ATOM 1382 C CA . ALA A 1 178 ? 19.409 -21.798 24.343 1.00 32.62 178 ALA A CA 1
ATOM 1383 C C . ALA A 1 178 ? 19.168 -21.616 25.863 1.00 32.62 178 ALA A C 1
ATOM 1385 O O . ALA A 1 178 ? 20.094 -21.469 26.651 1.00 32.62 178 ALA A O 1
ATOM 1386 N N . GLY A 1 179 ? 17.917 -21.869 26.289 1.00 25.61 179 GLY A N 1
ATOM 1387 C CA . GLY A 1 179 ? 17.636 -22.337 27.652 1.00 25.61 179 GLY A CA 1
ATOM 1388 C C . GLY A 1 179 ? 16.215 -22.111 28.180 1.00 25.61 179 GLY A C 1
ATOM 1389 O O . GLY A 1 179 ? 15.949 -21.077 28.772 1.00 25.61 179 GLY A O 1
ATOM 1390 N N . LYS A 1 180 ? 15.381 -23.154 28.065 1.00 28.61 180 LYS A N 1
ATOM 1391 C CA . LYS A 1 180 ? 14.204 -23.504 28.893 1.00 28.61 180 LYS A CA 1
ATOM 1392 C C . LYS A 1 180 ? 12.916 -22.664 28.788 1.00 28.61 180 LYS A C 1
ATOM 1394 O O . LYS A 1 180 ? 12.856 -21.461 29.006 1.00 28.61 180 LYS A O 1
ATOM 1399 N N . GLN A 1 181 ? 11.853 -23.410 28.486 1.00 34.31 181 GLN A N 1
ATOM 1400 C CA . GLN A 1 181 ? 10.449 -23.028 28.520 1.00 34.31 181 GLN A CA 1
ATOM 1401 C C . GLN A 1 181 ? 10.009 -22.719 29.958 1.00 34.31 181 GLN A C 1
ATOM 1403 O O . GLN A 1 181 ? 10.264 -23.515 30.859 1.00 34.31 181 GLN A O 1
ATOM 1408 N N . GLN A 1 182 ? 9.271 -21.624 30.154 1.00 32.94 182 GLN A N 1
ATOM 1409 C CA . GLN A 1 182 ? 8.303 -21.537 31.245 1.00 32.94 182 GLN A CA 1
ATOM 1410 C C . GLN A 1 182 ? 7.167 -20.573 30.879 1.00 32.94 182 GLN A C 1
ATOM 1412 O O . GLN A 1 182 ? 7.346 -19.372 30.685 1.00 32.94 182 GLN A O 1
ATOM 1417 N N . THR A 1 183 ? 5.985 -21.159 30.748 1.00 35.97 183 THR A N 1
ATOM 1418 C CA . THR A 1 183 ? 4.658 -20.544 30.715 1.00 35.97 183 THR A CA 1
ATOM 1419 C C . THR A 1 183 ? 4.440 -19.593 31.889 1.00 35.97 183 THR A C 1
ATOM 1421 O O . THR A 1 183 ? 4.510 -20.048 33.023 1.00 35.97 183 THR A O 1
ATOM 1424 N N . LEU A 1 184 ? 4.060 -18.333 31.644 1.00 29.98 184 LEU A N 1
ATOM 1425 C CA . LEU A 1 184 ? 3.450 -17.463 32.660 1.00 29.98 184 LEU A CA 1
ATOM 1426 C C . LEU A 1 184 ? 2.439 -16.497 32.014 1.00 29.98 184 LEU A C 1
ATOM 1428 O O . LEU A 1 184 ? 2.797 -15.583 31.272 1.00 29.98 184 LEU A O 1
ATOM 1432 N N . LYS A 1 185 ? 1.159 -16.724 32.333 1.00 39.22 185 LYS A N 1
ATOM 1433 C CA . LYS A 1 185 ? 0.021 -15.813 32.140 1.00 39.22 185 LYS A CA 1
ATOM 1434 C C . LYS A 1 185 ? 0.369 -14.424 32.703 1.00 39.22 185 LYS A C 1
ATOM 1436 O O . LYS A 1 185 ? 0.830 -14.346 33.840 1.00 39.22 185 LYS A O 1
ATOM 1441 N N . ARG A 1 186 ? 0.110 -13.328 31.977 1.00 30.72 186 ARG A N 1
ATOM 1442 C CA . ARG A 1 186 ? 0.150 -11.972 32.559 1.00 30.72 186 ARG A CA 1
ATOM 1443 C C . ARG A 1 186 ? -0.912 -11.048 31.959 1.00 30.72 186 ARG A C 1
ATOM 1445 O O . ARG A 1 186 ? -1.092 -10.976 30.751 1.00 30.72 186 ARG A O 1
ATOM 1452 N N . SER A 1 187 ? -1.612 -10.407 32.888 1.00 36.22 187 SER A N 1
ATOM 1453 C CA . SER A 1 187 ? -2.819 -9.592 32.778 1.00 36.22 187 SER A CA 1
ATOM 1454 C C . SER A 1 187 ? -2.674 -8.366 31.861 1.00 36.22 187 SER A C 1
ATOM 1456 O O . SER A 1 187 ? -1.637 -7.701 31.862 1.00 36.22 187 SER A O 1
ATOM 1458 N N . LEU A 1 188 ? -3.730 -8.072 31.095 1.00 38.81 188 LEU A N 1
ATOM 1459 C CA . LEU A 1 188 ? -3.861 -6.935 30.180 1.00 38.81 188 LEU A CA 1
ATOM 1460 C C . LEU A 1 188 ? -4.067 -5.625 30.960 1.00 38.81 188 LEU A C 1
ATOM 1462 O O . LEU A 1 188 ? -5.080 -5.450 31.631 1.00 38.81 188 LEU A O 1
ATOM 1466 N N . LYS A 1 189 ? -3.149 -4.668 30.798 1.00 38.34 189 LYS A N 1
ATOM 1467 C CA . LYS A 1 189 ? -3.433 -3.235 30.969 1.00 38.34 189 LYS A CA 1
ATOM 1468 C C . LYS A 1 189 ? -3.228 -2.540 29.619 1.00 38.34 189 LYS A C 1
ATOM 1470 O O . LYS A 1 189 ? -2.138 -2.593 29.046 1.00 38.34 189 LYS A O 1
ATOM 1475 N N . GLU A 1 190 ? -4.291 -1.943 29.078 1.00 46.16 190 GLU A N 1
ATOM 1476 C CA . GLU A 1 190 ?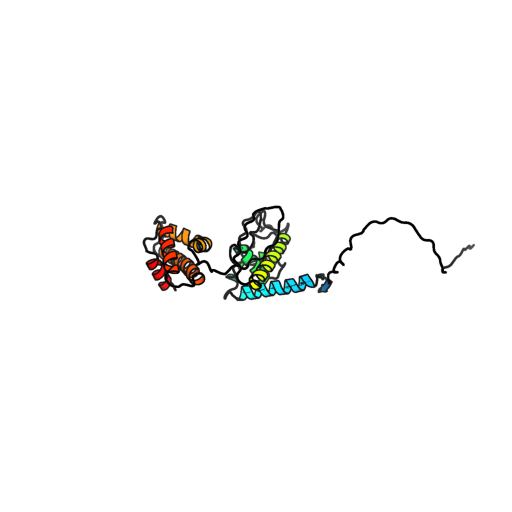 -4.219 -1.069 27.902 1.00 46.16 190 GLU A CA 1
ATOM 1477 C C . GLU A 1 190 ? -3.497 0.233 28.294 1.00 46.16 190 GLU A C 1
ATOM 1479 O O . GLU A 1 190 ? -4.032 1.040 29.046 1.00 46.16 190 GLU A O 1
ATOM 1484 N N . GLU A 1 191 ? -2.265 0.428 27.815 1.00 56.31 191 GLU A N 1
ATOM 1485 C CA . GLU A 1 191 ? -1.570 1.721 27.922 1.00 56.31 191 GLU A CA 1
ATOM 1486 C C . GLU A 1 191 ? -2.295 2.801 27.090 1.00 56.31 191 GLU A C 1
ATOM 1488 O O . GLU A 1 191 ? -2.633 2.535 25.930 1.00 56.31 191 GLU A O 1
ATOM 1493 N N . PRO A 1 192 ? -2.532 4.004 27.644 1.00 74.44 192 PRO A N 1
ATOM 1494 C CA . PRO A 1 192 ? -3.270 5.069 26.975 1.00 74.44 192 PRO A CA 1
ATOM 1495 C C . PRO A 1 192 ? -2.462 5.695 25.830 1.00 74.44 192 PRO A C 1
ATOM 1497 O O . PRO A 1 192 ? -1.251 5.871 25.935 1.00 74.44 192 PRO A O 1
ATOM 1500 N N . PHE A 1 193 ? -3.148 6.085 24.751 1.00 79.69 193 PHE A N 1
ATOM 1501 C CA . PHE A 1 193 ? -2.549 6.795 23.615 1.00 79.69 193 PHE A CA 1
ATOM 1502 C C . PHE A 1 193 ? -1.870 8.098 24.063 1.00 79.69 193 PHE A C 1
ATOM 1504 O O . PHE A 1 193 ? -2.456 8.905 24.793 1.00 79.69 193 PHE A O 1
ATOM 1511 N N . THR A 1 194 ? -0.630 8.313 23.622 1.00 87.69 194 THR A N 1
ATOM 1512 C CA . THR A 1 194 ? 0.230 9.407 24.085 1.00 87.69 194 THR A CA 1
ATOM 1513 C C . THR A 1 194 ? 0.585 10.394 22.974 1.00 87.69 194 THR A C 1
ATOM 1515 O O . THR A 1 194 ? 0.429 10.142 21.781 1.00 87.69 194 THR A O 1
ATOM 1518 N N . PHE A 1 195 ? 1.163 11.537 23.356 1.00 84.50 195 PHE A N 1
ATOM 1519 C CA . PHE A 1 195 ? 1.703 12.499 22.391 1.00 84.50 195 PHE A CA 1
ATOM 1520 C C . PHE A 1 195 ? 2.816 11.908 21.507 1.00 84.50 195 PHE A C 1
ATOM 1522 O O . PHE A 1 195 ? 2.957 12.323 20.363 1.00 84.50 195 PHE A O 1
ATOM 1529 N N . LYS A 1 196 ? 3.602 10.934 21.993 1.00 83.69 196 LYS A N 1
ATOM 1530 C CA . LYS A 1 196 ? 4.646 10.287 21.174 1.00 83.69 196 LYS A CA 1
ATOM 1531 C C . LYS A 1 196 ? 4.041 9.481 20.024 1.00 83.69 196 LYS A C 1
ATOM 1533 O O . LYS A 1 196 ? 4.592 9.487 18.923 1.00 83.69 196 LYS A O 1
ATOM 1538 N N . ASP A 1 197 ? 2.898 8.852 20.271 1.00 83.88 197 ASP A N 1
ATOM 1539 C CA . ASP A 1 197 ? 2.146 8.122 19.251 1.00 83.88 197 ASP A CA 1
ATOM 1540 C C . ASP A 1 197 ? 1.602 9.105 18.208 1.00 83.88 197 ASP A C 1
ATOM 1542 O O . ASP A 1 197 ? 1.806 8.915 17.010 1.00 83.88 197 ASP A O 1
ATOM 1546 N N . LEU A 1 198 ? 1.055 10.242 18.656 1.00 86.12 198 LEU A N 1
ATOM 1547 C CA . LEU A 1 198 ? 0.623 11.316 17.757 1.00 86.12 198 LEU A CA 1
ATOM 1548 C C . LEU A 1 198 ? 1.774 11.883 16.913 1.00 86.12 198 LEU A C 1
ATOM 1550 O O . LEU A 1 198 ? 1.609 12.069 15.712 1.00 86.12 198 LEU A O 1
ATOM 1554 N N . VAL A 1 199 ? 2.943 12.139 17.508 1.00 87.00 199 VAL A N 1
ATOM 1555 C CA . VAL A 1 199 ? 4.132 12.618 16.776 1.00 87.00 199 VAL A CA 1
ATOM 1556 C C . VAL A 1 199 ? 4.567 11.618 15.710 1.00 87.00 199 VAL A C 1
ATOM 1558 O O . VAL A 1 199 ? 5.074 12.026 14.667 1.00 87.00 199 VAL A O 1
ATOM 1561 N N . SER A 1 200 ? 4.379 10.323 15.959 1.00 77.31 200 SER A N 1
ATOM 1562 C CA . SER A 1 200 ? 4.743 9.266 15.016 1.00 77.31 200 SER A CA 1
ATOM 1563 C C . SER A 1 200 ? 3.787 9.209 13.821 1.00 77.31 200 SER A C 1
ATOM 1565 O O . SER A 1 200 ? 4.243 8.991 12.703 1.00 77.31 200 SER A O 1
ATOM 1567 N N . ILE A 1 201 ? 2.493 9.462 14.043 1.00 83.12 201 ILE A N 1
ATOM 1568 C CA . ILE A 1 201 ? 1.448 9.418 13.008 1.00 83.12 201 ILE A CA 1
ATOM 1569 C C . ILE A 1 201 ? 1.392 10.740 12.220 1.00 83.12 201 ILE A C 1
ATOM 1571 O O . ILE A 1 201 ? 1.473 10.739 10.995 1.00 83.12 201 ILE A O 1
ATOM 1575 N N . GLU A 1 202 ? 1.335 11.879 12.915 1.00 88.88 202 GLU A N 1
ATOM 1576 C CA . GLU A 1 202 ? 1.069 13.210 12.344 1.00 88.88 202 GLU A CA 1
ATOM 1577 C C . GLU A 1 202 ? 2.275 14.161 12.431 1.00 88.88 202 GLU A C 1
ATOM 1579 O O . GLU A 1 202 ? 2.166 15.366 12.686 1.00 88.88 202 GLU A O 1
ATOM 1584 N N . LYS A 1 203 ? 3.482 13.632 12.185 1.00 88.44 203 LYS A N 1
ATOM 1585 C CA . LYS A 1 203 ? 4.724 14.427 12.221 1.00 88.44 203 LYS A CA 1
ATOM 1586 C C . LYS A 1 203 ? 4.690 15.623 11.267 1.00 88.44 203 LYS A C 1
ATOM 1588 O O . LYS A 1 203 ? 5.225 16.681 11.597 1.00 88.44 203 LYS A O 1
ATOM 1593 N N . ARG A 1 204 ? 4.105 15.454 10.075 1.00 85.94 204 ARG A N 1
ATOM 1594 C CA . ARG A 1 204 ? 4.071 16.502 9.039 1.00 85.94 204 ARG A CA 1
ATOM 1595 C C . ARG A 1 204 ? 3.246 17.697 9.504 1.00 85.94 204 ARG A C 1
ATOM 1597 O O . ARG A 1 204 ? 3.786 18.799 9.531 1.00 85.94 204 ARG A O 1
ATOM 1604 N N . SER A 1 205 ? 2.020 17.461 9.969 1.00 88.75 205 SER A N 1
ATOM 1605 C CA . SER A 1 205 ? 1.136 18.510 10.481 1.00 88.75 205 SER A CA 1
ATOM 1606 C C . SER A 1 205 ? 1.703 19.204 11.720 1.00 88.75 205 SER A C 1
ATOM 1608 O O . SER A 1 205 ? 1.546 20.410 11.856 1.00 88.75 205 SER A O 1
ATOM 1610 N N . LEU A 1 206 ? 2.445 18.505 12.591 1.00 89.94 206 LEU A N 1
ATOM 1611 C CA . LEU A 1 206 ? 3.145 19.148 13.717 1.00 89.94 206 LEU A CA 1
ATOM 1612 C C . LEU A 1 206 ? 4.292 20.064 13.272 1.00 89.94 206 LEU A C 1
ATOM 1614 O O . LEU A 1 206 ? 4.451 21.163 13.807 1.00 89.94 206 LEU A O 1
ATOM 1618 N N . VAL A 1 207 ? 5.111 19.615 12.316 1.00 87.75 207 VAL A N 1
ATOM 1619 C CA . VAL A 1 207 ? 6.222 20.415 11.774 1.00 87.75 207 VAL A CA 1
ATOM 1620 C C . VAL A 1 207 ? 5.685 21.635 11.033 1.00 87.75 207 VAL A C 1
ATOM 1622 O O . VAL A 1 207 ? 6.223 22.729 11.192 1.00 87.75 207 VAL A O 1
ATOM 1625 N N . GLU A 1 208 ? 4.623 21.466 10.253 1.00 88.06 208 GLU A N 1
ATOM 1626 C CA . GLU A 1 208 ? 3.976 22.552 9.526 1.00 88.06 208 GLU A CA 1
ATOM 1627 C C . GLU A 1 208 ? 3.299 23.546 10.473 1.00 88.06 208 GLU A C 1
ATOM 1629 O O . GLU A 1 208 ? 3.595 24.737 10.399 1.00 88.06 208 GLU A O 1
ATOM 1634 N N . LEU A 1 209 ? 2.516 23.077 11.450 1.00 88.88 209 LEU A N 1
ATOM 1635 C CA . LEU A 1 209 ? 1.899 23.936 12.465 1.00 88.88 209 LEU A CA 1
ATOM 1636 C C . LEU A 1 209 ? 2.945 24.739 13.250 1.00 88.88 209 LEU A C 1
ATOM 1638 O O . LEU A 1 209 ? 2.730 25.911 13.548 1.00 88.88 209 LEU A O 1
ATOM 1642 N N . LYS A 1 210 ? 4.108 24.142 13.541 1.00 90.56 210 LYS A N 1
ATOM 1643 C CA . LYS A 1 210 ? 5.225 24.840 14.191 1.00 90.56 210 LYS A CA 1
ATOM 1644 C C . LYS A 1 210 ? 5.806 25.957 13.319 1.00 90.56 210 LYS A C 1
ATOM 1646 O O . LYS A 1 210 ? 6.105 27.021 13.848 1.00 90.56 210 LYS A O 1
ATOM 1651 N N . LYS A 1 211 ? 5.953 25.731 12.008 1.00 88.31 211 LYS A N 1
ATOM 1652 C CA . LYS A 1 211 ? 6.431 26.748 11.050 1.00 88.31 211 LYS A CA 1
ATOM 1653 C C . LYS A 1 211 ? 5.420 27.879 10.860 1.00 88.31 211 LYS A C 1
ATOM 1655 O O . LYS A 1 211 ? 5.801 29.042 10.808 1.00 88.31 211 LYS A O 1
ATOM 1660 N N . LEU A 1 212 ? 4.134 27.540 10.777 1.00 85.81 212 LEU A N 1
ATOM 1661 C CA . LEU A 1 212 ? 3.050 28.519 10.671 1.00 85.81 212 LEU A CA 1
ATOM 1662 C C . LEU A 1 212 ? 2.949 29.372 11.941 1.00 85.81 212 LEU A C 1
ATOM 1664 O O . LEU A 1 212 ? 2.664 30.562 11.867 1.00 85.81 212 LEU A O 1
ATOM 1668 N N . SER A 1 213 ? 3.234 28.780 13.103 1.00 83.62 213 SER A N 1
ATOM 1669 C CA . SER A 1 213 ? 3.190 29.481 14.384 1.00 83.62 213 SER A CA 1
ATOM 1670 C C . SER A 1 213 ? 4.441 30.302 14.707 1.00 83.62 213 SER A C 1
ATOM 1672 O O . SER A 1 213 ? 4.368 31.171 15.573 1.00 83.62 213 SER A O 1
ATOM 1674 N N . SER A 1 214 ? 5.587 30.046 14.066 1.00 80.62 214 SER A N 1
ATOM 1675 C CA . SER A 1 214 ? 6.820 30.803 14.321 1.00 80.62 214 SER A CA 1
ATOM 1676 C C . SER A 1 214 ? 6.854 32.178 13.653 1.00 80.62 214 SER A C 1
ATOM 1678 O O . SER A 1 214 ? 7.796 32.923 13.893 1.00 80.62 214 SER A O 1
ATOM 1680 N N . GLY A 1 215 ? 5.861 32.525 12.823 1.00 68.81 215 GLY A N 1
ATOM 1681 C CA . GLY A 1 215 ? 5.778 33.835 12.158 1.00 68.81 215 GLY A CA 1
ATOM 1682 C C . GLY A 1 215 ? 6.881 34.090 11.123 1.00 68.81 215 GLY A C 1
ATOM 1683 O O . GLY A 1 215 ? 7.037 35.205 10.652 1.00 68.81 215 GLY A O 1
ATOM 1684 N N . THR A 1 216 ? 7.649 33.060 10.761 1.00 65.88 216 THR A N 1
ATOM 1685 C CA . THR A 1 216 ? 8.811 33.137 9.859 1.00 65.88 216 THR A CA 1
ATOM 1686 C C . THR A 1 216 ? 8.443 33.030 8.376 1.00 65.88 216 THR A C 1
ATOM 1688 O O . THR A 1 216 ? 9.327 32.881 7.540 1.00 65.88 216 THR A O 1
ATOM 1691 N N . LEU A 1 217 ? 7.151 32.986 8.045 1.00 70.75 217 LEU A N 1
ATOM 1692 C CA . LEU A 1 217 ? 6.652 32.727 6.697 1.00 70.75 217 LEU A CA 1
ATOM 1693 C C . LEU A 1 217 ? 5.966 33.979 6.151 1.00 70.75 217 LEU A C 1
ATOM 1695 O O . LEU A 1 217 ? 4.967 34.416 6.716 1.00 70.75 217 LEU A O 1
ATOM 1699 N N . ASP A 1 218 ? 6.479 34.498 5.036 1.00 71.56 218 ASP A N 1
ATOM 1700 C CA . ASP A 1 218 ? 5.829 35.552 4.256 1.00 71.56 218 ASP A CA 1
ATOM 1701 C C . ASP A 1 218 ? 4.770 34.920 3.343 1.00 71.56 218 ASP A C 1
ATOM 1703 O O . ASP A 1 218 ? 5.042 34.470 2.230 1.00 71.56 218 ASP A O 1
ATOM 1707 N N . VAL A 1 219 ? 3.576 34.717 3.900 1.00 78.50 219 VAL A N 1
ATOM 1708 C CA . VAL A 1 219 ? 2.462 34.031 3.239 1.00 78.50 219 VAL A CA 1
ATOM 1709 C C . VAL A 1 219 ? 1.183 34.809 3.510 1.00 78.50 219 VAL A C 1
ATOM 1711 O O . VAL A 1 219 ? 0.930 35.234 4.639 1.00 78.50 219 VAL A O 1
ATOM 1714 N N . GLU A 1 220 ? 0.345 34.947 2.483 1.00 85.06 220 GLU A N 1
ATOM 1715 C CA . GLU A 1 220 ? -0.941 35.631 2.583 1.00 85.06 220 GLU A CA 1
ATOM 1716 C C . GLU A 1 220 ? -1.797 35.082 3.737 1.00 85.06 220 GLU A C 1
ATOM 1718 O O . GLU A 1 220 ? -1.913 33.869 3.956 1.00 85.06 220 GLU A O 1
ATOM 1723 N N . ARG A 1 221 ? -2.449 35.992 4.470 1.00 81.25 221 ARG A N 1
ATOM 1724 C CA . ARG A 1 221 ? -3.222 35.680 5.681 1.00 81.25 221 ARG A CA 1
ATOM 1725 C C . ARG A 1 221 ? -4.270 34.585 5.463 1.00 81.25 221 ARG A C 1
ATOM 1727 O O . ARG A 1 221 ? -4.462 33.754 6.349 1.00 81.25 221 ARG A O 1
ATOM 1734 N N . GLN A 1 222 ? -4.934 34.563 4.307 1.00 81.69 222 GLN A N 1
ATOM 1735 C CA . GLN A 1 222 ? -5.943 33.546 3.985 1.00 81.69 222 GLN A CA 1
ATOM 1736 C C . GLN A 1 222 ? -5.328 32.154 3.823 1.00 81.69 222 GLN A C 1
ATOM 1738 O O . GLN A 1 222 ? -5.818 31.182 4.401 1.00 81.69 222 GLN A O 1
ATOM 1743 N N . VAL A 1 223 ? -4.198 32.065 3.122 1.00 82.12 223 VAL A N 1
ATOM 1744 C CA . VAL A 1 223 ? -3.456 30.814 2.932 1.00 82.12 223 VAL A CA 1
ATOM 1745 C C . VAL A 1 223 ? -2.915 30.299 4.267 1.00 82.12 223 VAL A C 1
ATOM 1747 O O . VAL A 1 223 ? -2.999 29.102 4.551 1.00 82.12 223 VAL A O 1
ATOM 1750 N N . LEU A 1 224 ? -2.428 31.192 5.132 1.00 82.94 224 LEU A N 1
ATOM 1751 C CA . LEU A 1 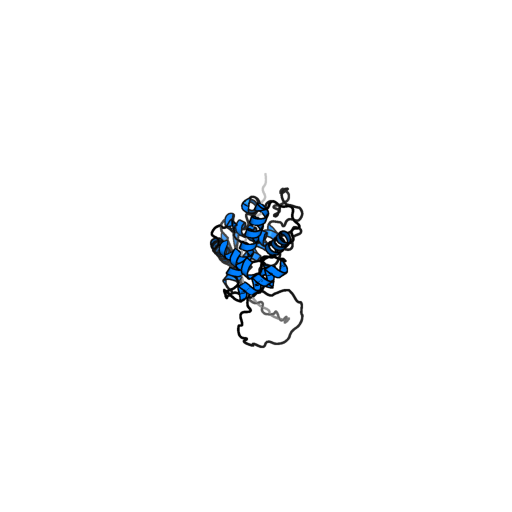224 ? -1.960 30.833 6.471 1.00 82.94 224 LEU A CA 1
ATOM 1752 C C . LEU A 1 224 ? -3.091 30.262 7.339 1.00 82.94 224 LEU A C 1
ATOM 1754 O O . LEU A 1 224 ? -2.910 29.235 8.001 1.00 82.94 224 LEU A O 1
ATOM 1758 N N . ILE A 1 225 ? -4.274 30.882 7.304 1.00 84.38 225 ILE A N 1
ATOM 1759 C CA . ILE A 1 225 ? -5.465 30.384 8.003 1.00 84.38 225 ILE A CA 1
ATOM 1760 C C . ILE A 1 225 ? -5.849 29.000 7.477 1.00 84.38 225 ILE A C 1
ATOM 1762 O O . ILE A 1 225 ? -6.096 28.102 8.282 1.00 84.38 225 ILE A O 1
ATOM 1766 N N . GLN A 1 226 ? -5.868 28.804 6.158 1.00 85.88 226 GLN A N 1
ATOM 1767 C CA . GLN A 1 226 ? -6.262 27.530 5.559 1.00 85.88 226 GLN A CA 1
ATOM 1768 C C . GLN A 1 226 ? -5.301 26.395 5.936 1.00 85.88 226 GLN A C 1
ATOM 1770 O O . GLN A 1 226 ? -5.741 25.386 6.484 1.00 85.88 226 GLN A O 1
ATOM 1775 N N . ARG A 1 227 ? -3.987 26.595 5.783 1.00 87.00 227 ARG A N 1
ATOM 1776 C CA . ARG A 1 227 ? -2.980 25.591 6.179 1.00 87.00 227 ARG A CA 1
ATOM 1777 C C . ARG A 1 227 ? -3.028 25.274 7.674 1.00 87.00 227 ARG A C 1
ATOM 1779 O O . ARG A 1 227 ? -2.862 24.124 8.079 1.00 87.00 227 ARG A O 1
ATOM 1786 N N . THR A 1 228 ? -3.320 26.278 8.504 1.00 87.56 228 THR A N 1
ATOM 1787 C CA . THR A 1 228 ? -3.519 26.076 9.946 1.00 87.56 228 THR A CA 1
ATOM 1788 C C . THR A 1 228 ? -4.757 25.218 10.222 1.00 87.56 228 THR A C 1
ATOM 1790 O O . THR A 1 228 ? -4.688 24.309 11.049 1.00 87.56 228 THR A O 1
ATOM 1793 N N . LYS A 1 229 ? -5.879 25.455 9.525 1.00 88.75 229 LYS A N 1
ATOM 1794 C CA . LYS A 1 229 ? -7.094 24.625 9.636 1.00 88.75 229 LYS A CA 1
ATOM 1795 C C . LYS A 1 229 ? -6.828 23.179 9.221 1.00 88.75 229 LYS A C 1
ATOM 1797 O O . LYS A 1 229 ? -7.286 22.267 9.906 1.00 88.75 229 LYS A O 1
ATOM 1802 N N . ASP A 1 230 ? -6.067 22.971 8.153 1.00 87.44 230 ASP A N 1
ATOM 1803 C CA . ASP A 1 230 ? -5.742 21.634 7.650 1.00 87.44 230 ASP A CA 1
ATOM 1804 C C . ASP A 1 230 ? -4.856 20.867 8.640 1.00 87.44 230 ASP A C 1
ATOM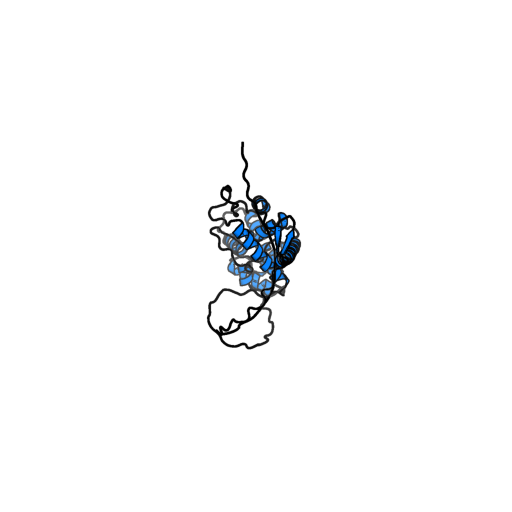 1806 O O . ASP A 1 230 ? -5.165 19.727 8.987 1.00 87.44 230 ASP A O 1
ATOM 1810 N N . CYS A 1 231 ? -3.843 21.525 9.219 1.00 90.50 231 CYS A N 1
ATOM 1811 C CA . CYS A 1 231 ? -3.047 20.947 10.306 1.00 90.50 231 CYS A CA 1
ATOM 1812 C C . CYS A 1 231 ? -3.910 20.568 11.519 1.00 90.50 231 CYS A C 1
ATOM 1814 O O . CYS A 1 231 ? -3.735 19.490 12.088 1.00 90.50 231 CYS A O 1
ATOM 1816 N N . LEU A 1 232 ? -4.842 21.439 11.923 1.00 91.62 232 LEU A N 1
ATOM 1817 C CA . LEU A 1 232 ? -5.724 21.182 13.064 1.00 91.62 232 LEU A CA 1
ATOM 1818 C C . LEU A 1 232 ? -6.711 20.040 12.802 1.00 91.62 232 LEU A C 1
ATOM 1820 O O . LEU A 1 232 ? -6.966 19.269 13.727 1.00 91.62 232 LEU A O 1
ATOM 1824 N N . ARG A 1 233 ? -7.228 19.889 11.574 1.00 91.19 233 ARG A N 1
ATOM 1825 C CA . ARG A 1 233 ? -8.080 18.745 11.207 1.00 91.19 233 ARG A CA 1
ATOM 1826 C C . ARG A 1 233 ? -7.321 17.429 11.274 1.00 91.19 233 ARG A C 1
ATOM 1828 O O . ARG A 1 233 ? -7.800 16.522 11.947 1.00 91.19 233 ARG A O 1
ATOM 1835 N N . SER A 1 234 ? -6.143 17.332 10.656 1.00 88.75 234 SER A N 1
ATOM 1836 C CA . SER A 1 234 ? -5.358 16.087 10.676 1.00 88.75 234 SER A CA 1
ATOM 1837 C C . SER A 1 234 ? -4.980 15.679 12.100 1.00 88.75 234 SER A C 1
ATOM 1839 O O . SER A 1 234 ? -5.219 14.544 12.512 1.00 88.75 234 SER A O 1
ATOM 1841 N N . LEU A 1 235 ? -4.481 16.629 12.902 1.00 90.50 235 LEU A N 1
ATOM 1842 C CA . LEU A 1 235 ? -4.127 16.375 14.302 1.00 90.50 235 LEU A CA 1
ATOM 1843 C C . LEU A 1 235 ? -5.348 15.986 15.139 1.00 90.50 235 LEU A C 1
ATOM 1845 O O . LEU A 1 235 ? -5.280 15.042 15.924 1.00 90.50 235 LEU A O 1
ATOM 1849 N N . GLY A 1 236 ? -6.469 16.684 14.971 1.00 89.75 236 GLY A N 1
ATOM 1850 C CA . GLY A 1 236 ? -7.683 16.403 15.726 1.00 89.75 236 GLY A CA 1
ATOM 1851 C C . GLY A 1 236 ? -8.336 15.073 15.358 1.00 89.75 236 GLY A C 1
ATOM 1852 O O . GLY A 1 236 ? -8.739 14.343 16.263 1.00 89.75 236 GLY A O 1
ATOM 1853 N N . MET A 1 237 ? -8.362 14.697 14.076 1.00 89.62 237 MET A N 1
ATOM 1854 C CA . MET A 1 237 ? -8.844 13.383 13.630 1.00 89.62 237 MET A CA 1
ATOM 1855 C C . MET A 1 237 ? -7.969 12.251 14.174 1.00 89.62 237 MET A C 1
ATOM 1857 O O . MET A 1 237 ? -8.494 11.266 14.692 1.00 89.62 237 MET A O 1
ATOM 1861 N N . ALA A 1 238 ? -6.641 12.407 14.148 1.00 86.00 238 ALA A N 1
ATOM 1862 C CA . ALA A 1 238 ? -5.724 11.425 14.723 1.00 86.00 238 ALA A CA 1
ATOM 1863 C C . ALA A 1 238 ? -5.950 11.239 16.234 1.00 86.00 238 ALA A C 1
ATOM 1865 O O . ALA A 1 238 ? -5.966 10.108 16.718 1.00 86.00 238 ALA A O 1
ATOM 1866 N N . ILE A 1 239 ? -6.191 12.317 16.984 1.00 87.81 239 ILE A N 1
ATOM 1867 C CA . ILE A 1 239 ? -6.512 12.235 18.419 1.00 87.81 239 ILE A CA 1
ATOM 1868 C C . ILE A 1 239 ? -7.887 11.586 18.634 1.00 87.81 239 ILE A C 1
ATOM 1870 O O . ILE A 1 239 ? -8.013 10.688 19.463 1.00 87.81 239 ILE A O 1
ATOM 1874 N N . LYS A 1 240 ? -8.912 11.998 17.878 1.00 86.81 240 LYS A N 1
ATOM 1875 C CA . LYS A 1 240 ? -10.288 11.485 17.991 1.00 86.81 240 LYS A CA 1
ATOM 1876 C C . LYS A 1 240 ? -10.377 9.985 17.720 1.00 86.81 240 LYS A C 1
ATOM 1878 O O . LYS A 1 240 ? -11.059 9.286 18.461 1.00 86.81 240 LYS A O 1
ATOM 1883 N N . ASN A 1 241 ? -9.657 9.497 16.714 1.00 84.75 241 ASN A N 1
ATOM 1884 C CA . ASN A 1 241 ? -9.699 8.090 16.314 1.00 84.75 241 ASN A CA 1
ATOM 1885 C C . ASN A 1 241 ? -8.926 7.169 17.268 1.00 84.75 241 ASN A C 1
ATOM 1887 O O . ASN A 1 241 ? -9.228 5.983 17.343 1.00 84.75 241 ASN A O 1
ATOM 1891 N N . ASN A 1 242 ? -7.938 7.697 18.000 1.00 78.19 242 ASN A N 1
ATOM 1892 C CA . ASN A 1 242 ? -7.032 6.878 18.811 1.00 78.19 242 ASN A CA 1
ATOM 1893 C C . ASN A 1 242 ? -7.196 7.061 20.331 1.00 78.19 242 ASN A C 1
ATOM 1895 O O . ASN A 1 242 ? -6.697 6.242 21.103 1.00 78.19 242 ASN A O 1
ATOM 1899 N N . VAL A 1 243 ? -7.900 8.100 20.791 1.00 81.69 243 VAL A N 1
ATOM 1900 C CA . VAL A 1 243 ? -8.119 8.366 22.221 1.00 81.69 243 VAL A CA 1
ATOM 1901 C C . VAL A 1 243 ? -9.581 8.125 22.591 1.00 81.69 243 VAL A C 1
ATOM 1903 O O . VAL A 1 243 ? -10.443 8.965 22.329 1.00 81.69 243 VAL A O 1
ATOM 1906 N N . LYS A 1 244 ? -9.841 6.994 23.266 1.00 69.12 244 LYS A N 1
ATOM 1907 C CA . LYS A 1 244 ? -11.179 6.593 23.746 1.00 69.12 244 LYS A CA 1
ATOM 1908 C C . LYS A 1 244 ? -11.747 7.549 24.813 1.00 69.12 244 LYS A C 1
ATOM 1910 O O . LYS A 1 244 ? -12.957 7.752 24.872 1.00 69.12 244 LYS A O 1
ATOM 1915 N N . ASP A 1 245 ? -10.884 8.147 25.638 1.00 73.12 245 ASP A N 1
ATOM 1916 C CA . ASP A 1 245 ? -11.281 8.997 26.767 1.00 73.12 245 ASP A CA 1
ATOM 1917 C C . ASP A 1 245 ? -11.371 10.481 26.364 1.00 73.12 245 ASP A C 1
ATOM 1919 O O . ASP A 1 245 ? -10.361 11.155 26.142 1.00 73.12 245 ASP A O 1
ATOM 1923 N N . LYS A 1 246 ? -12.601 10.984 26.221 1.00 64.88 246 LYS A N 1
ATOM 1924 C CA . LYS A 1 246 ? -12.921 12.190 25.433 1.00 64.88 246 LYS A CA 1
ATOM 1925 C C . LYS A 1 246 ? -12.429 13.514 26.027 1.00 64.88 246 LYS A C 1
ATOM 1927 O O . LYS A 1 246 ? -12.398 14.510 25.304 1.00 64.88 246 LYS A O 1
ATOM 1932 N N . ASN A 1 247 ? -12.037 13.549 27.303 1.00 69.12 247 ASN A N 1
ATOM 1933 C CA . ASN A 1 247 ? -11.759 14.815 27.988 1.00 69.12 247 ASN A CA 1
ATOM 1934 C C . ASN A 1 247 ? -10.315 14.934 28.492 1.00 69.12 247 ASN A C 1
ATOM 1936 O O . ASN A 1 247 ? -9.555 15.730 27.945 1.00 69.12 247 ASN A O 1
ATOM 1940 N N . GLN A 1 248 ? -9.878 14.153 29.485 1.00 69.19 248 GLN A N 1
ATOM 1941 C CA . GLN A 1 248 ? -8.577 14.423 30.119 1.00 69.19 248 GLN A CA 1
ATOM 1942 C C . GLN A 1 248 ? -7.380 14.072 29.215 1.00 69.19 248 GLN A C 1
ATOM 1944 O O . GLN A 1 248 ? -6.393 14.811 29.170 1.00 69.19 248 GLN A O 1
ATOM 1949 N N . ALA A 1 249 ? -7.464 12.965 28.472 1.00 73.19 249 ALA A N 1
ATOM 1950 C CA . ALA A 1 249 ? -6.402 12.520 27.571 1.00 73.19 249 ALA A CA 1
ATOM 1951 C C . ALA A 1 249 ? -6.293 13.409 26.318 1.00 73.19 249 ALA A C 1
ATOM 1953 O O . ALA A 1 249 ? -5.186 13.777 25.921 1.00 73.19 249 ALA A O 1
ATOM 1954 N N . HIS A 1 250 ? -7.430 13.845 25.760 1.00 81.00 250 HIS A N 1
ATOM 1955 C CA . HIS A 1 250 ? -7.463 14.812 24.655 1.00 81.00 250 HIS A CA 1
ATOM 1956 C C . HIS A 1 250 ? -6.786 16.124 25.053 1.00 81.00 250 HIS A C 1
ATOM 1958 O O . HIS A 1 250 ? -5.869 16.573 24.366 1.00 81.00 250 HIS A O 1
ATOM 1964 N N . THR A 1 251 ? -7.179 16.710 26.188 1.00 84.62 251 THR A N 1
ATOM 1965 C CA . THR A 1 251 ? -6.627 17.991 26.651 1.00 84.62 251 THR A CA 1
ATOM 1966 C C . THR A 1 251 ? -5.124 17.902 26.914 1.00 84.62 251 THR A C 1
ATOM 1968 O O . THR A 1 251 ? -4.377 18.810 26.547 1.00 84.62 251 THR A O 1
ATOM 1971 N N . LYS A 1 252 ? -4.638 16.788 27.483 1.00 87.00 252 LYS A N 1
ATOM 1972 C CA . LYS A 1 252 ? -3.198 16.547 27.692 1.00 87.00 252 LYS A CA 1
ATOM 1973 C C . LYS A 1 252 ? -2.418 16.548 26.374 1.00 87.00 252 LYS A C 1
ATOM 1975 O O . LYS A 1 252 ? -1.379 17.202 26.285 1.00 87.00 252 LYS A O 1
ATOM 1980 N N . ILE A 1 253 ? -2.921 15.860 25.351 1.00 88.25 253 ILE A N 1
ATOM 1981 C CA . ILE A 1 253 ? -2.258 15.778 24.044 1.00 88.25 253 ILE A CA 1
ATOM 1982 C C . ILE A 1 253 ? -2.282 17.137 23.341 1.00 88.25 253 ILE A C 1
ATOM 1984 O O . ILE A 1 253 ? -1.238 17.599 22.883 1.00 88.25 253 ILE A O 1
ATOM 1988 N N . TRP A 1 254 ? -3.422 17.830 23.337 1.00 92.06 254 TRP A N 1
ATOM 1989 C CA . TRP A 1 254 ? -3.533 19.174 22.767 1.00 92.06 254 TRP A CA 1
ATOM 1990 C C . TRP A 1 254 ? -2.627 20.197 23.458 1.00 92.06 254 TRP A C 1
ATOM 1992 O O . TRP A 1 254 ? -2.011 21.027 22.789 1.00 92.06 254 TRP A O 1
ATOM 2002 N N . ASN A 1 255 ? -2.472 20.118 24.782 1.00 90.25 255 ASN A N 1
ATOM 2003 C CA . ASN A 1 255 ? -1.523 20.960 25.515 1.00 90.25 255 ASN A CA 1
ATOM 2004 C C . ASN A 1 255 ? -0.074 20.675 25.107 1.00 90.25 255 ASN A C 1
ATOM 2006 O O . ASN A 1 255 ? 0.737 21.597 25.012 1.00 90.25 255 ASN A O 1
ATOM 2010 N N . GLN A 1 256 ? 0.256 19.416 24.823 1.00 89.44 256 GLN A N 1
ATOM 2011 C CA . GLN A 1 256 ? 1.589 19.045 24.365 1.00 89.44 256 GLN A CA 1
ATOM 2012 C C . GLN A 1 256 ? 1.858 19.492 22.919 1.00 89.44 256 GLN A C 1
ATOM 2014 O O . GLN A 1 256 ? 2.974 19.925 22.620 1.00 89.44 256 GLN A O 1
ATOM 2019 N N . ILE A 1 257 ? 0.843 19.484 22.048 1.00 90.75 257 ILE A N 1
ATOM 2020 C CA . ILE A 1 257 ? 0.903 20.093 20.707 1.00 90.75 257 ILE A CA 1
ATOM 2021 C C . ILE A 1 257 ? 1.178 21.589 20.827 1.00 90.75 257 ILE A C 1
ATOM 2023 O O . ILE A 1 257 ? 2.132 22.077 20.225 1.00 90.75 257 ILE A O 1
ATOM 2027 N N . ALA A 1 258 ? 0.400 22.299 21.650 1.00 91.31 258 ALA A N 1
ATOM 2028 C CA . ALA A 1 258 ? 0.547 23.740 21.828 1.00 91.31 258 ALA A CA 1
ATOM 2029 C C . ALA A 1 258 ? 1.965 24.122 22.285 1.00 91.31 258 ALA A C 1
ATOM 2031 O O . ALA A 1 258 ? 2.598 25.005 21.704 1.00 91.31 258 ALA A O 1
ATOM 2032 N N . LYS A 1 259 ? 2.513 23.380 23.258 1.00 90.19 259 LYS A N 1
ATOM 2033 C CA . LYS A 1 259 ? 3.897 23.545 23.732 1.00 90.19 259 LYS A CA 1
ATOM 2034 C C . LYS A 1 259 ? 4.932 23.247 22.642 1.00 90.19 259 LYS A C 1
ATOM 2036 O O . LYS A 1 259 ? 5.873 24.013 22.458 1.00 90.19 259 LYS A O 1
ATOM 2041 N N . THR A 1 260 ? 4.770 22.146 21.908 1.00 87.94 260 THR A N 1
ATOM 2042 C CA . THR A 1 260 ? 5.757 21.682 20.913 1.00 87.94 260 THR A CA 1
ATOM 2043 C C . THR A 1 260 ? 5.798 22.575 19.673 1.00 87.94 260 THR A C 1
ATOM 2045 O O . THR A 1 260 ? 6.876 22.868 19.143 1.00 87.94 260 THR A O 1
ATOM 2048 N N . CYS A 1 261 ? 4.628 23.022 19.220 1.00 86.94 261 CYS A N 1
ATOM 2049 C CA . CYS A 1 261 ? 4.465 23.900 18.066 1.00 86.94 261 CYS A CA 1
ATOM 2050 C C . CYS A 1 261 ? 4.587 25.387 18.431 1.00 86.94 261 CYS A C 1
ATOM 2052 O O . CYS A 1 261 ? 4.566 26.213 17.527 1.00 86.94 261 CYS A O 1
ATOM 2054 N N . LYS A 1 262 ? 4.760 25.719 19.721 1.00 85.88 262 LYS A N 1
ATOM 2055 C CA . LYS A 1 262 ? 4.843 27.092 20.246 1.00 85.88 262 LYS A CA 1
ATOM 2056 C C . LYS A 1 262 ? 3.661 27.960 19.790 1.00 85.88 262 LYS A C 1
ATOM 2058 O O . LYS A 1 262 ? 3.846 29.091 19.351 1.00 85.88 262 LYS A O 1
ATOM 2063 N N . THR A 1 263 ? 2.450 27.410 19.871 1.00 84.81 263 THR A N 1
ATOM 2064 C CA . THR A 1 263 ? 1.237 28.118 19.449 1.00 84.81 263 THR A CA 1
ATOM 2065 C C . THR A 1 263 ? 0.886 29.246 20.404 1.00 84.81 263 THR A C 1
ATOM 2067 O O . THR A 1 263 ? 0.960 29.083 21.616 1.00 84.81 263 THR A O 1
ATOM 2070 N N . HIS A 1 264 ? 0.376 30.358 19.870 1.00 82.38 264 HIS A N 1
ATOM 2071 C CA . HIS A 1 264 ? -0.159 31.465 20.680 1.00 82.38 264 HIS A CA 1
ATOM 2072 C C . HIS A 1 264 ? -1.474 31.103 21.416 1.00 82.38 264 HIS A C 1
ATOM 2074 O O . HIS A 1 264 ? -2.046 31.906 22.150 1.00 82.38 264 HIS A O 1
ATOM 2080 N N . ARG A 1 265 ? -1.999 29.893 21.188 1.00 84.00 265 ARG A N 1
ATOM 2081 C CA . ARG A 1 265 ? -3.240 29.374 21.771 1.00 84.00 265 ARG A CA 1
ATOM 2082 C C . ARG A 1 265 ? -2.943 28.186 22.678 1.00 84.00 265 ARG A C 1
ATOM 2084 O O . ARG A 1 265 ? -2.056 27.391 22.366 1.00 84.00 265 ARG A O 1
ATOM 2091 N N . SER A 1 266 ? -3.699 28.050 23.765 1.00 86.69 266 SER A N 1
ATOM 2092 C CA . SER A 1 266 ? -3.619 26.888 24.657 1.00 86.69 266 SER A CA 1
ATOM 2093 C C . SER A 1 266 ? -4.160 25.624 23.981 1.00 86.69 266 SER A C 1
ATOM 2095 O O . SER A 1 266 ? -4.920 25.701 23.013 1.00 86.69 266 SER A O 1
ATOM 2097 N N . GLY A 1 267 ? -3.813 24.444 24.504 1.00 86.88 267 GLY A N 1
ATOM 2098 C CA . GLY A 1 267 ? -4.320 23.178 23.969 1.00 86.88 267 GLY A CA 1
ATOM 2099 C C . GLY A 1 267 ? -5.849 23.106 23.966 1.00 86.88 267 GLY A C 1
ATOM 2100 O O . GLY A 1 267 ? -6.442 22.683 22.980 1.00 86.88 267 GLY A O 1
ATOM 2101 N N . GLU A 1 268 ? -6.506 23.617 25.007 1.00 86.56 268 GLU A N 1
ATOM 2102 C CA . GLU A 1 268 ? -7.972 23.704 25.061 1.00 86.56 268 GLU A CA 1
ATOM 2103 C C . GLU A 1 268 ? -8.556 24.604 23.967 1.00 86.56 268 GLU A C 1
ATOM 2105 O O . GLU A 1 268 ? -9.600 24.298 23.390 1.00 86.56 268 GLU A O 1
ATOM 2110 N N . GLN A 1 269 ? -7.888 25.715 23.651 1.00 86.56 269 GLN A N 1
ATOM 2111 C CA . GLN A 1 269 ? -8.307 26.596 22.564 1.00 86.56 269 GLN A CA 1
ATOM 2112 C C . GLN A 1 269 ? -8.124 25.922 21.200 1.00 86.56 269 GLN A C 1
ATOM 2114 O O . GLN A 1 269 ? -9.007 26.042 20.355 1.00 86.56 269 GLN A O 1
ATOM 2119 N N . LEU A 1 270 ? -7.028 25.184 20.989 1.00 87.75 270 LEU A N 1
ATOM 2120 C CA . LEU A 1 270 ? -6.816 24.397 19.767 1.00 87.75 270 LEU A CA 1
ATOM 2121 C C . LEU A 1 270 ? -7.858 23.281 19.623 1.00 87.75 270 LEU A C 1
ATOM 2123 O O . LEU A 1 270 ? -8.418 23.103 18.545 1.00 87.75 270 LEU A O 1
ATOM 2127 N N . GLN A 1 271 ? -8.191 22.595 20.716 1.00 88.44 271 GLN A N 1
ATOM 2128 C CA . GLN A 1 271 ? -9.240 21.578 20.735 1.00 88.44 271 GLN A CA 1
ATOM 2129 C C . GLN A 1 271 ? -10.618 22.179 20.421 1.00 88.44 271 GLN A C 1
ATOM 2131 O O . GLN A 1 271 ? -11.369 21.616 19.627 1.00 88.44 271 GLN A O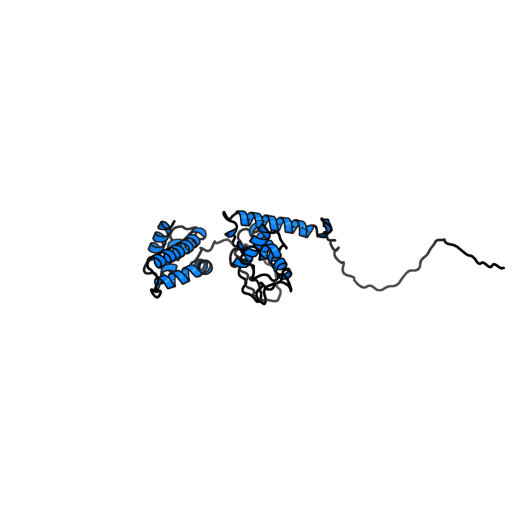 1
ATOM 2136 N N . LYS A 1 272 ? -10.957 23.338 21.004 1.00 88.06 272 LYS A N 1
ATOM 2137 C CA . LYS A 1 272 ? -12.197 24.070 20.686 1.00 88.06 272 LYS A CA 1
ATOM 2138 C C . LYS A 1 272 ? -12.238 24.509 19.223 1.00 88.06 272 LYS A C 1
ATOM 2140 O O . LYS A 1 272 ? -13.302 24.462 18.619 1.00 88.06 272 LYS A O 1
ATOM 2145 N N . LEU A 1 273 ? -11.106 24.931 18.659 1.00 87.31 273 LEU A N 1
ATOM 2146 C CA . LEU A 1 273 ? -11.003 25.267 17.239 1.00 87.31 273 LEU A CA 1
ATOM 2147 C C . LEU A 1 273 ? -11.229 24.043 16.357 1.00 87.31 273 LEU A C 1
ATOM 2149 O O . LEU A 1 273 ? -12.019 24.129 15.428 1.00 87.31 273 LEU A O 1
ATOM 2153 N N . PHE A 1 274 ? -10.608 22.909 16.677 1.00 88.38 274 PHE A N 1
ATOM 2154 C CA . PHE A 1 274 ? -10.846 21.655 15.967 1.00 88.38 274 PHE A CA 1
ATOM 2155 C C . PHE A 1 274 ? -12.328 21.256 15.985 1.00 88.38 274 PHE A C 1
ATOM 2157 O O . PHE A 1 274 ? -12.878 20.971 14.932 1.00 88.38 274 PHE A O 1
ATOM 2164 N N . ARG A 1 275 ? -13.011 21.346 17.135 1.00 86.75 275 ARG A N 1
ATOM 2165 C CA . ARG A 1 275 ? -14.459 21.063 17.232 1.00 86.75 275 ARG A CA 1
ATOM 2166 C C . ARG A 1 275 ? -15.342 21.979 16.375 1.00 86.75 275 ARG A C 1
ATOM 2168 O O . ARG A 1 275 ? -16.476 21.620 16.113 1.00 86.75 275 ARG A O 1
ATOM 2175 N N . LYS A 1 276 ? -14.857 23.165 15.993 1.00 86.44 276 LYS A N 1
ATOM 2176 C CA . LYS A 1 276 ? -15.548 24.085 15.071 1.00 86.44 276 LYS A CA 1
ATOM 2177 C C . LYS A 1 276 ? -15.199 23.836 13.597 1.00 86.44 276 LYS A C 1
ATOM 2179 O O . LYS A 1 276 ? -15.741 24.516 12.733 1.00 86.44 276 LYS A O 1
ATOM 2184 N N . LEU A 1 277 ? -14.212 22.979 13.331 1.00 79.88 277 LEU A N 1
ATOM 2185 C CA . LEU A 1 277 ? -13.773 22.575 11.991 1.00 79.88 277 LEU A CA 1
ATOM 2186 C C . LEU A 1 277 ? -14.331 21.205 11.578 1.00 79.88 277 LEU A C 1
ATOM 2188 O O . LEU A 1 277 ? -14.151 20.837 10.414 1.00 79.88 277 LEU A O 1
ATOM 2192 N N . GLU A 1 278 ? -14.925 20.475 12.528 1.00 66.44 278 GLU A N 1
ATOM 2193 C CA . GLU A 1 278 ? -15.865 19.370 12.288 1.00 66.44 278 GLU A CA 1
ATOM 2194 C C . GLU A 1 278 ? -17.228 19.927 11.870 1.00 66.44 278 GLU A C 1
ATOM 2196 O O . GLU A 1 278 ? -17.836 19.305 10.975 1.00 66.44 278 GLU A O 1
#